Protein AF-A0A8S3IAQ3-F1 (afdb_monomer_lite)

Structure (mmCIF, N/CA/C/O backbone):
data_AF-A0A8S3IAQ3-F1
#
_entry.id   AF-A0A8S3IAQ3-F1
#
loop_
_atom_site.group_PDB
_atom_site.id
_atom_site.type_symbol
_atom_site.label_atom_id
_atom_site.label_alt_id
_atom_site.label_comp_id
_atom_site.label_asym_id
_atom_site.label_entity_id
_atom_site.label_seq_id
_atom_site.pdbx_PDB_ins_code
_atom_site.Cartn_x
_atom_site.Cartn_y
_atom_site.Cartn_z
_atom_site.occupancy
_atom_site.B_iso_or_equiv
_atom_site.auth_seq_id
_atom_site.auth_comp_id
_atom_site.auth_asym_id
_atom_site.auth_atom_id
_atom_site.pdbx_PDB_model_num
ATOM 1 N N . GLU A 1 1 ? 10.636 -11.272 9.076 1.00 87.19 1 GLU A N 1
ATOM 2 C CA . GLU A 1 1 ? 10.454 -12.715 9.350 1.00 87.19 1 GLU A CA 1
ATOM 3 C C . GLU A 1 1 ? 11.042 -13.075 10.716 1.00 87.19 1 GLU A C 1
ATOM 5 O O . GLU A 1 1 ? 12.013 -12.448 11.128 1.00 87.19 1 GLU A O 1
ATOM 10 N N . VAL A 1 2 ? 10.447 -14.021 11.454 1.00 90.94 2 VAL A N 1
ATOM 11 C CA . VAL A 1 2 ? 10.963 -14.466 12.765 1.00 90.94 2 VAL A CA 1
ATOM 12 C C . VAL A 1 2 ? 11.761 -15.754 12.567 1.00 90.94 2 VAL A C 1
ATOM 14 O O . VAL A 1 2 ? 11.182 -16.824 12.421 1.00 90.94 2 VAL A O 1
ATOM 17 N N . ILE A 1 3 ? 13.092 -15.645 12.563 1.00 92.19 3 ILE A N 1
ATOM 18 C CA . ILE A 1 3 ? 14.008 -16.756 12.260 1.00 92.19 3 ILE A CA 1
ATOM 19 C C . ILE A 1 3 ? 14.809 -17.098 13.524 1.00 92.19 3 ILE A C 1
ATOM 21 O O . ILE A 1 3 ? 15.866 -16.521 13.793 1.00 92.19 3 ILE A O 1
ATOM 25 N N . LEU A 1 4 ? 14.285 -18.021 14.334 1.00 93.06 4 LEU A N 1
ATOM 26 C CA . LEU A 1 4 ? 14.865 -18.404 15.625 1.00 93.06 4 LEU A CA 1
ATOM 27 C C . LEU A 1 4 ? 15.379 -19.849 15.587 1.00 93.06 4 LEU A C 1
ATOM 29 O O . LEU A 1 4 ? 14.638 -20.770 15.261 1.00 93.06 4 LEU A O 1
ATOM 33 N N . GLY A 1 5 ? 16.648 -20.045 15.957 1.00 94.31 5 GLY A N 1
ATOM 34 C CA . GLY A 1 5 ? 17.296 -21.361 15.984 1.00 94.31 5 GLY A CA 1
ATOM 35 C C . GLY A 1 5 ? 17.871 -21.821 14.638 1.00 94.31 5 GLY A C 1
ATOM 36 O O . GLY A 1 5 ? 17.644 -21.214 13.591 1.00 94.31 5 GLY A O 1
ATOM 37 N N . ASN A 1 6 ? 18.660 -22.898 14.676 1.00 94.88 6 ASN A N 1
ATOM 38 C CA . ASN A 1 6 ? 19.382 -23.409 13.504 1.00 94.88 6 ASN A CA 1
ATOM 39 C C . ASN A 1 6 ? 18.448 -24.019 12.455 1.00 94.88 6 ASN A C 1
ATOM 41 O O . ASN A 1 6 ? 18.698 -23.867 11.264 1.00 94.88 6 ASN A O 1
ATOM 45 N N . GLU A 1 7 ? 17.359 -24.659 12.885 1.00 93.75 7 GLU A N 1
ATOM 46 C CA . GLU A 1 7 ? 16.396 -25.273 11.968 1.00 93.75 7 GLU A CA 1
ATOM 47 C C . GLU A 1 7 ? 15.716 -24.229 11.073 1.00 93.75 7 GLU A C 1
ATOM 49 O O . GLU A 1 7 ? 15.665 -24.406 9.859 1.00 93.75 7 GLU A O 1
ATOM 54 N N . ALA A 1 8 ? 15.251 -23.115 11.651 1.00 93.50 8 ALA A N 1
ATOM 55 C CA . ALA A 1 8 ? 14.647 -22.030 10.882 1.00 93.50 8 ALA A CA 1
ATOM 56 C C . ALA A 1 8 ? 15.666 -21.387 9.926 1.00 93.50 8 ALA A C 1
ATOM 58 O O . ALA A 1 8 ? 15.363 -21.168 8.757 1.00 93.50 8 ALA A O 1
ATOM 59 N N . ARG A 1 9 ? 16.900 -21.144 10.396 1.00 92.44 9 ARG A N 1
ATOM 60 C CA . ARG A 1 9 ? 17.972 -20.555 9.573 1.00 92.44 9 ARG A CA 1
ATOM 61 C C . ARG A 1 9 ? 18.358 -21.427 8.383 1.00 92.44 9 ARG A C 1
ATOM 63 O O . ARG A 1 9 ? 18.646 -20.889 7.327 1.00 92.44 9 ARG A O 1
ATOM 70 N N . ALA A 1 10 ? 18.343 -22.751 8.530 1.00 92.44 10 ALA A N 1
ATOM 71 C CA . ALA A 1 10 ? 18.700 -23.668 7.449 1.00 92.44 10 ALA A CA 1
ATOM 72 C C . ALA A 1 10 ? 17.712 -23.639 6.266 1.00 92.44 10 ALA A C 1
ATOM 74 O O . ALA A 1 10 ? 18.045 -24.120 5.186 1.00 92.44 10 ALA A O 1
ATOM 75 N N . ARG A 1 11 ? 16.505 -23.088 6.461 1.00 92.06 11 ARG A N 1
ATOM 76 C CA . ARG A 1 11 ? 15.450 -23.009 5.439 1.00 92.06 11 ARG A CA 1
ATOM 77 C C . ARG A 1 11 ? 15.369 -21.649 4.741 1.00 92.06 11 ARG A C 1
ATOM 79 O O . ARG A 1 11 ? 14.563 -21.500 3.828 1.00 92.06 11 ARG A O 1
ATOM 86 N N . VAL A 1 12 ? 16.175 -20.673 5.158 1.00 86.62 12 VAL A N 1
ATOM 87 C CA . VAL A 1 12 ? 16.154 -19.304 4.629 1.00 86.62 12 VAL A CA 1
ATOM 88 C C . VAL A 1 12 ? 17.533 -18.978 4.046 1.00 86.62 12 VAL A C 1
ATOM 90 O O . VAL A 1 12 ? 18.527 -19.119 4.762 1.00 86.62 12 VAL A O 1
ATOM 93 N N . PRO A 1 13 ? 17.634 -18.543 2.775 1.00 87.12 13 PRO A N 1
ATOM 94 C CA . PRO A 1 13 ? 18.900 -18.083 2.208 1.00 87.12 13 PRO A CA 1
ATOM 95 C C . PRO A 1 13 ? 19.554 -17.004 3.080 1.00 87.12 13 PRO A C 1
ATOM 97 O O . PRO A 1 13 ? 18.867 -16.160 3.664 1.00 87.12 13 PRO A O 1
ATOM 100 N N . ALA A 1 14 ? 20.882 -17.037 3.196 1.00 86.25 14 ALA A N 1
ATOM 101 C CA . ALA A 1 14 ? 21.629 -16.228 4.161 1.00 86.25 14 ALA A CA 1
ATOM 102 C C . ALA A 1 14 ? 21.376 -14.718 4.001 1.00 86.25 14 ALA A C 1
ATOM 104 O O . ALA A 1 14 ? 21.307 -13.987 4.990 1.00 86.25 14 ALA A O 1
ATOM 105 N N . GLU A 1 15 ? 21.179 -14.268 2.765 1.00 80.81 15 GLU A N 1
ATOM 106 C CA . GLU A 1 15 ? 20.853 -12.894 2.399 1.00 80.81 15 GLU A CA 1
ATOM 107 C C . GLU A 1 15 ? 19.507 -12.399 2.958 1.00 80.81 15 GLU A C 1
ATOM 109 O O . GLU A 1 15 ? 19.343 -11.195 3.148 1.00 80.81 15 GLU A O 1
ATOM 114 N N . PHE A 1 16 ? 18.568 -13.297 3.283 1.00 84.44 16 PHE A N 1
ATOM 115 C CA . PHE A 1 16 ? 17.254 -12.955 3.846 1.00 84.44 16 PHE A CA 1
ATOM 116 C C . PHE A 1 16 ? 17.176 -13.130 5.367 1.00 84.44 16 PHE A C 1
ATOM 118 O O . PHE A 1 16 ? 16.188 -12.735 5.987 1.00 84.44 16 PHE A O 1
ATOM 125 N N . VAL A 1 17 ? 18.218 -13.683 5.999 1.00 89.38 17 VAL A N 1
ATOM 126 C CA . VAL A 1 17 ? 18.241 -13.885 7.456 1.00 89.38 17 VAL A CA 1
ATOM 127 C C . VAL A 1 17 ? 18.308 -12.548 8.194 1.00 89.38 17 VAL A C 1
ATOM 129 O O . VAL A 1 17 ? 17.616 -12.354 9.199 1.00 89.38 17 VAL A O 1
ATOM 132 N N . VAL A 1 18 ? 19.115 -11.605 7.700 1.00 92.06 18 VAL A N 1
ATOM 133 C CA . VAL A 1 18 ? 19.280 -10.285 8.324 1.00 92.06 18 VAL A CA 1
ATOM 134 C C . VAL A 1 18 ? 17.994 -9.472 8.182 1.00 92.06 18 VAL A C 1
ATOM 136 O O . VAL A 1 18 ? 17.524 -9.201 7.082 1.00 92.06 18 VAL A O 1
ATOM 139 N N . GLN A 1 19 ? 17.436 -9.051 9.317 1.00 93.06 19 GLN A N 1
ATOM 140 C CA . GLN A 1 19 ? 16.249 -8.199 9.367 1.00 93.06 19 GLN A CA 1
ATOM 141 C C . GLN A 1 19 ? 16.651 -6.736 9.591 1.00 93.06 19 GLN A C 1
ATOM 143 O O . GLN A 1 19 ? 17.560 -6.446 10.369 1.00 93.06 19 GLN A O 1
ATOM 148 N N . TYR A 1 20 ? 15.934 -5.805 8.959 1.00 93.38 20 TYR A N 1
ATOM 149 C CA . TYR A 1 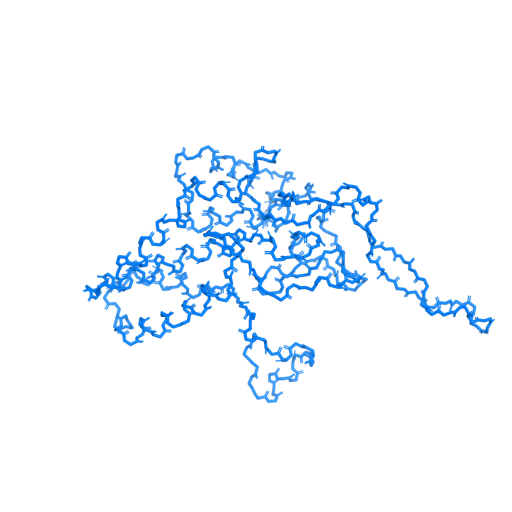20 ? 16.191 -4.365 9.069 1.00 93.38 20 TYR A CA 1
ATOM 150 C C . TYR A 1 20 ? 15.120 -3.682 9.921 1.00 93.38 20 TYR A C 1
ATOM 152 O O . TYR A 1 20 ? 13.931 -3.807 9.649 1.00 93.38 20 TYR A O 1
ATOM 160 N N . THR A 1 21 ? 15.526 -2.899 10.923 1.00 93.31 21 THR A N 1
ATOM 161 C CA . THR A 1 21 ? 14.609 -2.206 11.854 1.00 93.31 21 THR A CA 1
ATOM 162 C C . THR A 1 21 ? 13.839 -1.039 11.230 1.00 93.31 21 THR A C 1
ATOM 164 O O . THR A 1 21 ? 12.908 -0.516 11.842 1.00 93.31 21 THR A O 1
ATOM 167 N N . SER A 1 22 ? 14.223 -0.615 10.026 1.00 93.88 22 SER A N 1
ATOM 168 C CA . SER A 1 22 ? 13.502 0.356 9.199 1.00 93.88 22 SER A CA 1
ATOM 169 C C . SER A 1 22 ? 12.404 -0.286 8.346 1.00 93.88 22 SER A C 1
ATOM 171 O O . SER A 1 22 ? 11.498 0.419 7.896 1.00 93.88 22 SER A O 1
ATOM 173 N N . ASN A 1 23 ? 12.480 -1.600 8.122 1.00 95.62 23 ASN A N 1
ATOM 174 C CA . ASN A 1 23 ? 11.551 -2.337 7.282 1.00 95.62 23 ASN A CA 1
ATOM 175 C C . ASN A 1 23 ? 10.336 -2.766 8.102 1.00 95.62 23 ASN A C 1
ATOM 177 O O . ASN A 1 23 ? 10.456 -3.289 9.208 1.00 95.62 23 ASN A O 1
ATOM 181 N N . ALA A 1 24 ? 9.159 -2.544 7.533 1.00 97.38 24 ALA A N 1
ATOM 182 C CA . ALA A 1 24 ? 7.892 -2.927 8.128 1.00 97.38 24 ALA A CA 1
ATOM 183 C C . ALA A 1 24 ? 7.195 -4.008 7.288 1.00 97.38 24 ALA A C 1
ATOM 185 O O . ALA A 1 24 ? 7.696 -4.396 6.235 1.00 97.38 24 ALA A O 1
ATOM 186 N N . ASN A 1 25 ? 6.045 -4.486 7.768 1.00 98.19 25 ASN A N 1
ATOM 187 C CA . ASN A 1 25 ? 5.157 -5.413 7.063 1.00 98.19 25 ASN A CA 1
ATOM 188 C C . ASN A 1 25 ? 3.689 -4.996 7.257 1.00 98.19 25 ASN A C 1
ATOM 190 O O . ASN A 1 25 ? 3.401 -4.264 8.209 1.00 98.19 25 ASN A O 1
ATOM 194 N N . PRO A 1 26 ? 2.747 -5.428 6.398 1.00 98.44 26 PRO A N 1
ATOM 195 C CA . PRO A 1 26 ? 1.320 -5.202 6.613 1.00 98.44 26 PRO A CA 1
ATOM 196 C C . PRO A 1 26 ? 0.883 -5.631 8.021 1.00 98.44 26 PRO A C 1
ATOM 198 O O . PRO A 1 26 ? 1.118 -6.780 8.407 1.00 98.44 26 PRO A O 1
ATOM 201 N N . PRO A 1 27 ? 0.245 -4.755 8.815 1.00 98.00 27 PRO A N 1
ATOM 202 C CA . PRO A 1 27 ? -0.104 -5.073 10.191 1.00 98.00 27 PRO A CA 1
ATOM 203 C C . PRO A 1 27 ? -1.458 -5.771 10.272 1.00 98.00 27 PRO A C 1
ATOM 205 O O . PRO A 1 27 ? -2.410 -5.287 10.883 1.00 98.00 27 PRO A O 1
ATOM 208 N N . THR A 1 28 ? -1.539 -6.936 9.631 1.00 97.88 28 THR A N 1
ATOM 209 C CA . THR A 1 28 ? -2.778 -7.708 9.460 1.00 97.88 28 THR A CA 1
ATOM 210 C C . THR A 1 28 ? -3.408 -8.128 10.783 1.00 97.88 28 THR A C 1
ATOM 212 O O . THR A 1 28 ? -4.620 -8.316 10.838 1.00 97.88 28 THR A O 1
ATOM 215 N N . PHE A 1 29 ? -2.640 -8.193 11.877 1.00 97.19 29 PHE A N 1
ATOM 216 C CA . PHE A 1 29 ? -3.184 -8.450 13.211 1.00 97.19 29 PHE A CA 1
ATOM 217 C C . PHE A 1 29 ? -4.238 -7.409 13.634 1.00 97.19 29 PHE A C 1
ATOM 219 O O . PHE A 1 29 ? -5.121 -7.745 14.420 1.00 97.19 29 PHE A O 1
ATOM 226 N N . PHE A 1 30 ? -4.224 -6.182 13.087 1.00 98.12 30 PHE A N 1
ATOM 227 C CA . PHE A 1 30 ? -5.301 -5.216 13.328 1.00 98.12 30 PHE A CA 1
ATOM 228 C C . PHE A 1 30 ? -6.647 -5.662 12.763 1.00 98.12 30 PHE A C 1
ATOM 230 O O . PHE A 1 30 ? -7.662 -5.305 13.348 1.00 98.12 30 PHE A O 1
ATOM 237 N N . LEU A 1 31 ? -6.686 -6.467 11.695 1.00 97.94 31 LEU A N 1
ATOM 238 C CA . LEU A 1 31 ? -7.939 -7.046 11.191 1.00 97.94 31 LEU A CA 1
ATOM 239 C C . LEU A 1 31 ? -8.549 -7.985 12.236 1.00 97.94 31 LEU A C 1
ATOM 241 O O . LEU A 1 31 ? -9.736 -7.893 12.543 1.00 97.94 31 LEU A O 1
ATOM 245 N N . THR A 1 32 ? -7.723 -8.846 12.835 1.00 97.12 32 THR A N 1
ATOM 246 C CA . THR A 1 32 ? -8.151 -9.766 13.897 1.00 97.12 32 THR A CA 1
ATOM 247 C C . THR A 1 32 ? -8.622 -9.007 15.133 1.00 97.12 32 THR A C 1
ATOM 249 O O . THR A 1 32 ? -9.662 -9.336 15.700 1.00 97.12 32 THR A O 1
ATOM 252 N N . ILE A 1 33 ? -7.897 -7.963 15.542 1.00 97.75 33 ILE A N 1
ATOM 253 C CA . ILE A 1 33 ? -8.295 -7.127 16.681 1.00 97.75 33 ILE A CA 1
ATOM 254 C C . ILE A 1 33 ? -9.594 -6.374 16.366 1.00 97.75 33 ILE A C 1
ATOM 256 O O . ILE A 1 33 ? -10.482 -6.335 17.212 1.00 97.75 33 ILE A O 1
ATOM 260 N N . GLU A 1 34 ? -9.754 -5.825 15.157 1.00 97.00 34 GLU A N 1
ATOM 261 C CA . GLU A 1 34 ? -10.996 -5.168 14.733 1.00 97.00 34 GLU A CA 1
ATOM 262 C C . GLU A 1 34 ? -12.190 -6.129 14.780 1.00 97.00 34 GLU A C 1
ATOM 264 O O . GLU A 1 34 ? -13.278 -5.748 15.216 1.00 97.00 34 GLU A O 1
ATOM 269 N N . TYR A 1 35 ? -11.994 -7.376 14.348 1.00 96.94 35 TYR A N 1
ATOM 270 C CA . TYR A 1 35 ? -13.013 -8.414 14.441 1.00 96.94 35 TYR A CA 1
ATOM 271 C C . TYR A 1 35 ? -13.379 -8.705 15.903 1.00 96.94 35 TYR A C 1
ATOM 273 O O . TYR A 1 35 ? -14.552 -8.630 16.261 1.00 96.94 35 TYR A O 1
ATOM 281 N N . LEU A 1 36 ? -12.385 -8.936 16.768 1.00 97.06 36 LEU A N 1
ATOM 282 C CA . LEU A 1 36 ? -12.608 -9.190 18.195 1.00 97.06 36 LEU A CA 1
ATOM 283 C C . LEU A 1 36 ? -13.300 -8.018 18.901 1.00 97.06 36 LEU A C 1
ATOM 285 O O . LEU A 1 36 ? -14.187 -8.253 19.713 1.00 97.06 36 LEU A O 1
ATOM 289 N N . LEU A 1 37 ? -12.953 -6.772 18.566 1.00 95.81 37 LEU A N 1
ATOM 290 C CA . LEU A 1 37 ? -13.637 -5.576 19.070 1.00 95.81 37 LEU A CA 1
ATOM 291 C C . LEU A 1 37 ? -15.135 -5.586 18.742 1.00 95.81 37 LEU A C 1
ATOM 293 O O . LEU A 1 37 ? -15.944 -5.159 19.560 1.00 95.81 37 LEU A O 1
ATOM 297 N N . LYS A 1 38 ? -15.510 -6.060 17.547 1.00 95.00 38 LYS A N 1
ATOM 298 C CA . LYS A 1 38 ? -16.912 -6.116 17.104 1.00 95.00 38 LYS A CA 1
ATOM 299 C C . LYS A 1 38 ? -17.679 -7.269 17.734 1.00 95.00 38 LYS A C 1
ATOM 301 O O . LYS A 1 38 ? -18.840 -7.094 18.083 1.00 95.00 38 LYS A O 1
ATOM 306 N N . THR A 1 39 ? -17.061 -8.442 17.844 1.00 97.25 39 THR A N 1
ATOM 307 C CA . THR A 1 39 ? -17.756 -9.661 18.285 1.00 97.25 39 THR A CA 1
ATOM 308 C C . THR A 1 39 ? -17.658 -9.912 19.785 1.00 97.25 39 THR A C 1
ATOM 310 O O . THR A 1 39 ? -18.480 -10.636 20.335 1.00 97.25 39 THR A O 1
ATOM 313 N N . ASN A 1 40 ? -16.643 -9.362 20.453 1.00 96.25 40 ASN A N 1
ATOM 314 C CA . ASN A 1 40 ? -16.400 -9.534 21.882 1.00 96.25 40 ASN A CA 1
ATOM 315 C C . ASN A 1 40 ? -15.746 -8.270 22.487 1.00 96.25 40 ASN A C 1
ATOM 317 O O . ASN A 1 40 ? -14.566 -8.293 22.844 1.00 96.25 40 ASN A O 1
ATOM 321 N N . PRO A 1 41 ? -16.483 -7.151 22.614 1.00 92.44 41 PRO A N 1
ATOM 322 C CA . PRO A 1 41 ? -15.934 -5.895 23.135 1.00 92.44 41 PRO A CA 1
ATOM 323 C C . PRO A 1 41 ? -15.456 -5.993 24.594 1.00 92.44 41 PRO A C 1
ATOM 325 O O . PRO A 1 41 ? -14.546 -5.271 24.982 1.00 92.44 41 PRO A O 1
ATOM 328 N N . ASN A 1 42 ? -16.000 -6.927 25.381 1.00 92.44 42 ASN A N 1
ATOM 329 C CA . ASN A 1 42 ? -15.605 -7.175 26.774 1.00 92.44 42 ASN A CA 1
ATOM 330 C C . ASN A 1 42 ? -14.469 -8.207 26.898 1.00 92.44 42 ASN A C 1
ATOM 332 O O . ASN A 1 42 ? -14.305 -8.838 27.944 1.00 92.44 42 ASN A O 1
ATOM 336 N N . ASN A 1 43 ? -13.703 -8.437 25.826 1.00 93.44 43 ASN A N 1
ATOM 337 C CA . ASN A 1 43 ? -12.608 -9.395 25.848 1.00 93.44 43 ASN A CA 1
ATOM 338 C C . ASN A 1 43 ? -11.563 -8.988 26.899 1.00 93.44 43 ASN A C 1
ATOM 340 O O . ASN A 1 43 ? -10.982 -7.906 26.828 1.00 93.44 43 ASN A O 1
ATOM 344 N N . HIS A 1 44 ? -11.285 -9.893 27.839 1.00 93.50 44 HIS A N 1
ATOM 345 C CA . HIS A 1 44 ? -10.326 -9.695 28.928 1.00 93.50 44 HIS A CA 1
ATOM 346 C C . HIS A 1 44 ? -8.900 -9.367 28.452 1.00 93.50 44 HIS A C 1
ATOM 348 O O . HIS A 1 44 ? -8.091 -8.905 29.248 1.00 93.50 44 HIS A O 1
ATOM 354 N N . LEU A 1 45 ? -8.574 -9.591 27.173 1.00 92.38 45 LEU A N 1
ATOM 355 C CA . LEU A 1 45 ? -7.294 -9.208 26.577 1.00 92.38 45 LEU A CA 1
ATOM 356 C C . LEU A 1 45 ? -7.143 -7.692 26.378 1.00 92.38 45 LEU A C 1
ATOM 358 O O . LEU A 1 45 ? -6.012 -7.207 26.350 1.00 92.38 45 LEU A O 1
ATOM 362 N N . PHE A 1 46 ? -8.236 -6.929 26.265 1.00 95.69 46 PHE A N 1
ATOM 363 C CA . PHE A 1 46 ? -8.225 -5.482 25.992 1.00 95.69 46 PHE A CA 1
ATOM 364 C C . PHE A 1 46 ? -7.918 -4.636 27.236 1.00 95.69 46 PHE A C 1
ATOM 366 O O . PHE A 1 46 ? -8.569 -3.641 27.538 1.00 95.69 46 PHE A O 1
ATOM 373 N N . THR A 1 47 ? -6.887 -5.044 27.968 1.00 96.75 47 THR A N 1
ATOM 374 C CA . THR A 1 47 ? -6.359 -4.323 29.126 1.00 96.75 47 THR A CA 1
ATOM 375 C C . THR A 1 47 ? -5.498 -3.136 28.694 1.00 96.75 47 THR A C 1
ATOM 377 O O . THR A 1 47 ? -4.898 -3.146 27.617 1.00 96.75 47 THR A O 1
ATOM 380 N N . LEU A 1 48 ? -5.351 -2.134 29.566 1.00 97.38 48 LEU A N 1
ATOM 381 C CA . LEU A 1 48 ? -4.468 -0.991 29.311 1.00 97.38 48 LEU A CA 1
ATOM 382 C C . LEU A 1 48 ? -3.022 -1.407 28.938 1.00 97.38 48 LEU A C 1
ATOM 384 O O . LEU A 1 48 ? -2.516 -0.879 27.947 1.00 97.38 48 LEU A O 1
ATOM 388 N N . PRO A 1 49 ? -2.360 -2.378 29.608 1.00 98.06 49 PRO A N 1
ATOM 389 C CA . PRO A 1 49 ? -1.029 -2.841 29.201 1.00 98.06 49 PRO A CA 1
ATOM 390 C C . PRO A 1 49 ? -0.965 -3.427 27.784 1.00 98.06 49 PRO A C 1
ATOM 392 O O . PRO A 1 49 ? 0.010 -3.196 27.065 1.00 98.06 49 PRO A O 1
ATOM 395 N N . PHE A 1 50 ? -1.992 -4.173 27.360 1.00 97.06 50 PHE A N 1
ATOM 396 C CA . PHE A 1 50 ? -2.077 -4.683 25.989 1.00 97.06 50 PHE A CA 1
ATOM 397 C C . PHE A 1 50 ? -2.162 -3.528 24.986 1.00 97.06 50 PHE A C 1
ATOM 399 O O . PHE A 1 50 ? -1.385 -3.483 24.029 1.00 97.06 50 PHE A O 1
ATOM 406 N N . ILE A 1 51 ? -3.051 -2.566 25.251 1.00 98.19 51 ILE A N 1
ATOM 407 C CA . ILE A 1 51 ? -3.259 -1.395 24.395 1.00 98.19 51 ILE A CA 1
ATOM 408 C C . ILE A 1 51 ? -1.972 -0.566 24.300 1.00 98.19 51 ILE A C 1
ATOM 410 O O . ILE A 1 51 ? -1.541 -0.250 23.198 1.00 98.19 51 ILE A O 1
ATOM 414 N N . GLN A 1 52 ? -1.281 -0.314 25.414 1.00 97.88 52 GLN A N 1
ATOM 415 C CA . GLN A 1 52 ? -0.008 0.419 25.431 1.00 97.88 52 GLN A CA 1
ATOM 416 C C . GLN A 1 52 ? 1.115 -0.305 24.670 1.00 97.88 52 GLN A C 1
ATOM 418 O O . GLN A 1 52 ? 1.976 0.326 24.053 1.00 97.88 52 GLN A O 1
ATOM 423 N N . ARG A 1 53 ? 1.145 -1.645 24.682 1.00 98.19 53 ARG A N 1
ATOM 424 C CA . ARG A 1 53 ? 2.123 -2.404 23.884 1.00 98.19 53 ARG A CA 1
ATOM 425 C C . ARG A 1 53 ? 1.840 -2.278 22.389 1.00 98.19 53 ARG A C 1
ATOM 427 O O . ARG A 1 53 ? 2.775 -2.115 21.603 1.00 98.19 53 ARG A O 1
ATOM 434 N N . LEU A 1 54 ? 0.566 -2.344 22.014 1.00 98.12 54 LEU A N 1
ATOM 435 C CA . LEU A 1 54 ? 0.105 -2.151 20.643 1.00 98.12 54 LEU A CA 1
ATOM 436 C C . LEU A 1 54 ? 0.362 -0.716 20.162 1.00 98.12 54 LEU A C 1
ATOM 438 O O . LEU A 1 54 ? 0.836 -0.517 19.046 1.00 98.12 54 LEU A O 1
ATOM 442 N N . GLU A 1 55 ? 0.141 0.268 21.032 1.00 98.44 55 GLU A N 1
ATOM 443 C CA . GLU A 1 55 ? 0.442 1.678 20.805 1.00 98.44 55 GLU A CA 1
ATOM 444 C C . GLU A 1 55 ? 1.926 1.895 20.496 1.00 98.44 55 GLU A C 1
ATOM 446 O O . GLU A 1 55 ? 2.252 2.539 19.503 1.00 98.44 55 GLU A O 1
ATOM 451 N N . LYS A 1 56 ? 2.844 1.316 21.281 1.00 98.50 56 LYS A N 1
ATOM 452 C CA . LYS A 1 56 ? 4.289 1.423 21.009 1.00 98.50 56 LYS A CA 1
ATOM 453 C C . LYS A 1 56 ? 4.655 0.905 19.618 1.00 98.50 56 LYS A C 1
ATOM 455 O O . LYS A 1 56 ? 5.450 1.531 18.914 1.00 98.50 56 LYS A O 1
ATOM 460 N N . TRP A 1 57 ? 4.067 -0.222 19.212 1.00 98.50 57 TRP A N 1
ATOM 461 C CA . TRP A 1 57 ? 4.252 -0.761 17.865 1.00 98.50 57 TRP A CA 1
ATOM 462 C C . TRP A 1 57 ? 3.689 0.199 16.805 1.00 98.50 57 TRP A C 1
ATOM 464 O O . TRP A 1 57 ? 4.374 0.513 15.831 1.00 98.50 57 TRP A O 1
ATOM 474 N N . TYR A 1 58 ? 2.485 0.731 17.024 1.00 98.62 58 TYR A N 1
ATOM 475 C CA . TYR A 1 58 ? 1.843 1.676 16.111 1.00 98.62 58 TYR A CA 1
ATOM 476 C C . TYR A 1 58 ? 2.649 2.965 15.959 1.00 98.62 58 TYR A C 1
ATOM 478 O O . TYR A 1 58 ? 2.853 3.431 14.843 1.00 98.62 58 TYR A O 1
ATOM 486 N N . GLN A 1 59 ? 3.155 3.530 17.056 1.00 98.50 59 GLN A N 1
ATOM 487 C CA . GLN A 1 59 ? 3.958 4.749 17.035 1.00 98.50 59 GLN A CA 1
ATOM 488 C C . GLN A 1 59 ? 5.262 4.538 16.260 1.00 98.50 59 GLN A C 1
ATOM 490 O O . GLN A 1 59 ? 5.655 5.404 15.476 1.00 98.50 59 GLN A O 1
ATOM 495 N N . TRP A 1 60 ? 5.917 3.381 16.421 1.00 98.44 60 TRP A N 1
ATOM 496 C CA . TRP A 1 60 ? 7.061 3.013 15.586 1.00 98.44 60 TRP A CA 1
ATOM 497 C C . TRP A 1 60 ? 6.671 2.946 14.107 1.00 98.44 60 TRP A C 1
ATOM 499 O O . TRP A 1 60 ? 7.349 3.550 13.274 1.00 98.44 60 TRP A O 1
ATOM 509 N N . TYR A 1 61 ? 5.572 2.270 13.780 1.00 98.44 61 TYR A N 1
ATOM 510 C CA . TYR A 1 61 ? 5.131 2.092 12.401 1.00 98.44 61 TYR A CA 1
ATOM 511 C C . TYR A 1 61 ? 4.770 3.433 11.740 1.00 98.44 61 TYR A C 1
ATOM 513 O O . TYR A 1 61 ? 5.325 3.779 10.698 1.00 98.44 61 TYR A O 1
ATOM 521 N N . ASN A 1 62 ? 3.933 4.243 12.398 1.00 98.25 62 ASN A N 1
ATOM 522 C CA . ASN A 1 62 ? 3.514 5.563 11.927 1.00 98.25 62 ASN A CA 1
ATOM 523 C C . ASN A 1 62 ? 4.713 6.498 11.706 1.00 98.25 62 ASN A C 1
ATOM 525 O O . ASN A 1 62 ? 4.787 7.187 10.695 1.00 98.25 62 ASN A O 1
ATOM 529 N N . ARG A 1 63 ? 5.681 6.497 12.634 1.00 97.94 63 ARG A N 1
ATOM 530 C CA . ARG A 1 63 ? 6.873 7.354 12.553 1.00 97.94 63 ARG A CA 1
ATOM 531 C C . ARG A 1 63 ? 7.840 6.909 11.460 1.00 97.94 63 ARG A C 1
ATOM 533 O O . ARG A 1 63 ? 8.384 7.742 10.745 1.00 97.94 63 ARG A O 1
ATOM 540 N N . THR A 1 64 ? 8.118 5.612 11.361 1.00 98.19 64 THR A N 1
ATOM 541 C CA . THR A 1 64 ? 9.178 5.106 10.471 1.00 98.19 64 THR A CA 1
ATOM 542 C C . THR A 1 64 ? 8.746 5.025 9.013 1.00 98.19 64 THR A C 1
ATOM 544 O O . THR A 1 64 ? 9.581 5.218 8.126 1.00 98.19 64 THR A O 1
ATOM 547 N N . GLN A 1 65 ? 7.454 4.794 8.766 1.00 98.69 65 GLN A N 1
ATOM 548 C CA . GLN A 1 65 ? 6.902 4.643 7.421 1.00 98.69 65 GLN A CA 1
ATOM 549 C C . GLN A 1 65 ? 6.249 5.929 6.880 1.00 98.69 65 GLN A C 1
ATOM 551 O O . GLN A 1 65 ? 5.676 5.913 5.791 1.00 98.69 65 GLN A O 1
ATOM 556 N N . TYR A 1 66 ? 6.345 7.046 7.608 1.00 98.25 66 TYR A N 1
ATOM 557 C CA . TYR A 1 66 ? 5.816 8.349 7.195 1.00 98.25 66 TYR A CA 1
ATOM 558 C C . TYR A 1 66 ? 6.385 8.795 5.833 1.00 98.25 66 TYR A C 1
ATOM 560 O O . TYR A 1 66 ? 7.570 8.588 5.534 1.00 98.25 66 TYR A O 1
ATOM 568 N N . GLY A 1 67 ? 5.535 9.359 4.979 1.00 98.12 67 GLY A N 1
ATOM 569 C CA . GLY A 1 67 ? 5.898 9.864 3.655 1.00 98.12 67 GLY A CA 1
ATOM 570 C C . GLY A 1 67 ? 6.466 11.286 3.692 1.00 98.12 67 GLY A C 1
ATOM 571 O O . GLY A 1 67 ? 6.702 11.854 4.753 1.00 98.12 67 GLY A O 1
ATOM 572 N N . SER A 1 68 ? 6.716 11.870 2.522 1.00 96.94 68 SER A N 1
ATOM 573 C CA . SER A 1 68 ? 7.242 13.241 2.406 1.00 96.94 68 SER A CA 1
ATOM 574 C C . SER A 1 68 ? 6.179 14.327 2.611 1.00 96.94 68 SER A C 1
ATOM 576 O O . SER A 1 68 ? 6.527 15.478 2.865 1.00 96.94 68 SER A O 1
ATOM 578 N N . LEU A 1 69 ? 4.894 13.971 2.524 1.00 98.12 69 LEU A N 1
ATOM 579 C CA . LEU A 1 69 ? 3.757 14.874 2.707 1.00 98.12 69 LEU A CA 1
ATOM 580 C C . LEU A 1 69 ? 2.916 14.483 3.933 1.00 98.12 69 LEU A C 1
ATOM 582 O O . LEU A 1 69 ? 2.890 13.300 4.298 1.00 98.12 69 LEU A O 1
ATOM 586 N N . PRO A 1 70 ? 2.170 15.432 4.532 1.00 98.25 70 PRO A N 1
ATOM 587 C CA . PRO A 1 70 ? 1.123 15.122 5.500 1.00 98.25 70 PRO A CA 1
ATOM 588 C C . PRO A 1 70 ? 0.199 13.998 5.029 1.00 98.25 70 PRO A C 1
ATOM 590 O O . PRO A 1 70 ? -0.154 13.937 3.854 1.00 98.25 70 PRO A O 1
ATOM 593 N N . LEU A 1 71 ? -0.161 13.093 5.947 1.00 98.25 71 LEU A N 1
ATOM 594 C CA . LEU A 1 71 ? -1.083 11.966 5.709 1.00 98.25 71 LEU A CA 1
ATOM 595 C C . LEU A 1 71 ? -0.638 10.962 4.624 1.00 98.25 71 LEU A C 1
ATOM 597 O O . LEU A 1 71 ? -1.397 10.057 4.268 1.00 98.25 71 LEU A O 1
ATOM 601 N N . SER A 1 72 ? 0.590 11.092 4.115 1.00 98.62 72 SER A N 1
ATOM 602 C CA . SER A 1 72 ? 1.186 10.160 3.161 1.00 98.62 72 SER A CA 1
ATOM 603 C C . SER A 1 72 ? 2.128 9.184 3.859 1.00 98.62 72 SER A C 1
ATOM 605 O O . SER A 1 72 ? 2.717 9.487 4.898 1.00 98.62 72 SER A O 1
ATOM 607 N N . TYR A 1 73 ? 2.298 8.010 3.258 1.00 98.88 73 TYR A N 1
ATOM 608 C CA . TYR A 1 73 ? 3.179 6.966 3.763 1.00 98.88 73 TYR A CA 1
ATOM 609 C C . TYR A 1 73 ? 3.987 6.335 2.638 1.00 98.88 73 TYR A C 1
ATOM 611 O O . TYR A 1 73 ? 3.567 6.335 1.480 1.00 98.88 73 TYR A O 1
ATOM 619 N N . ARG A 1 74 ? 5.148 5.776 2.984 1.00 98.75 74 ARG A N 1
ATOM 620 C CA . ARG A 1 74 ? 6.050 5.120 2.040 1.00 98.75 74 ARG A CA 1
ATOM 621 C C . ARG A 1 74 ? 6.795 3.965 2.695 1.00 98.75 74 ARG A C 1
ATOM 623 O O . ARG A 1 74 ? 7.608 4.167 3.598 1.00 98.75 74 ARG A O 1
ATOM 630 N N . TRP A 1 75 ? 6.572 2.773 2.153 1.00 98.75 75 TRP A N 1
ATOM 631 C CA . TRP A 1 75 ? 7.334 1.564 2.456 1.00 98.75 75 TRP A CA 1
ATOM 632 C C . TRP A 1 75 ? 8.839 1.807 2.322 1.00 98.75 75 TRP A C 1
ATOM 634 O O . TRP A 1 75 ? 9.313 2.313 1.303 1.00 98.75 75 TRP A O 1
ATOM 644 N N . ARG A 1 76 ? 9.596 1.422 3.350 1.00 98.19 76 ARG A N 1
ATOM 645 C CA . ARG A 1 76 ? 11.064 1.392 3.305 1.00 98.19 76 ARG A CA 1
ATOM 646 C C . ARG A 1 76 ? 11.568 0.081 2.693 1.00 98.19 76 ARG A C 1
ATOM 648 O O . ARG A 1 76 ? 10.830 -0.900 2.624 1.00 98.19 76 ARG A O 1
ATOM 655 N N . GLY A 1 77 ? 12.826 0.075 2.251 1.00 95.62 77 GLY A N 1
ATOM 656 C CA . GLY A 1 77 ? 13.515 -1.134 1.782 1.00 95.62 77 GLY A CA 1
ATOM 657 C C . GLY A 1 77 ? 13.462 -1.405 0.273 1.00 95.62 77 GLY A C 1
ATOM 658 O O . GLY A 1 77 ? 13.976 -2.435 -0.151 1.00 95.62 77 GLY A O 1
ATOM 659 N N . ARG A 1 78 ? 12.891 -0.510 -0.550 1.00 97.31 78 ARG A N 1
ATOM 660 C CA . ARG A 1 78 ? 13.025 -0.598 -2.019 1.00 97.31 78 ARG A CA 1
ATOM 661 C C . ARG A 1 78 ? 14.463 -0.278 -2.448 1.00 97.31 78 ARG A C 1
ATOM 663 O O . ARG A 1 78 ? 15.074 0.642 -1.906 1.00 97.31 78 ARG A O 1
ATOM 670 N N . ASN A 1 79 ? 14.987 -0.995 -3.444 1.00 95.31 79 ASN A N 1
ATOM 671 C CA . ASN A 1 79 ? 16.346 -0.794 -3.957 1.00 95.31 79 ASN A CA 1
ATOM 672 C C . ASN A 1 79 ? 16.363 0.144 -5.179 1.00 95.31 79 ASN A C 1
ATOM 674 O O . ASN A 1 79 ? 16.101 -0.283 -6.302 1.00 95.31 79 ASN A O 1
ATOM 678 N N . ALA A 1 80 ? 16.709 1.416 -4.972 1.00 95.75 80 ALA A N 1
ATOM 679 C CA . ALA A 1 80 ? 16.792 2.410 -6.048 1.00 95.75 80 ALA A CA 1
ATOM 680 C C . ALA A 1 80 ? 17.941 2.159 -7.046 1.00 95.75 80 ALA A C 1
ATOM 682 O O . ALA A 1 80 ? 17.869 2.608 -8.187 1.00 95.75 80 ALA A O 1
ATOM 683 N N . SER A 1 81 ? 18.979 1.429 -6.630 1.00 94.38 81 SER A N 1
ATOM 684 C CA . SER A 1 81 ? 20.186 1.164 -7.426 1.00 94.38 81 SER A CA 1
ATOM 685 C C . SER A 1 81 ? 20.124 -0.164 -8.186 1.00 94.38 81 SER A C 1
ATOM 687 O O . SER A 1 81 ? 21.110 -0.573 -8.798 1.00 94.38 81 SER A O 1
ATOM 689 N N . SER A 1 82 ? 18.992 -0.870 -8.124 1.00 92.25 82 SER A N 1
ATOM 690 C CA . SER A 1 82 ? 18.815 -2.156 -8.795 1.00 92.25 82 SER A CA 1
ATOM 691 C C . SER A 1 82 ? 18.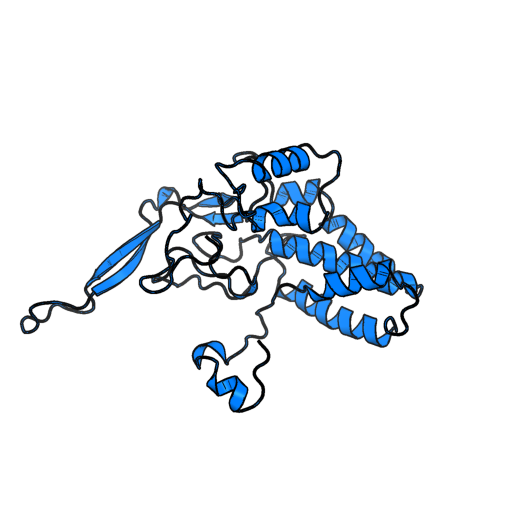838 -1.983 -10.314 1.00 92.25 82 SER A C 1
ATOM 693 O O . SER A 1 82 ? 17.994 -1.293 -10.887 1.00 92.25 82 SER A O 1
ATOM 695 N N . ILE A 1 83 ? 19.802 -2.631 -10.969 1.00 94.38 83 ILE A N 1
ATOM 696 C CA . ILE A 1 83 ? 19.911 -2.669 -12.436 1.00 94.38 83 ILE A CA 1
ATOM 697 C C . ILE A 1 83 ? 19.466 -4.007 -13.027 1.00 94.38 83 ILE A C 1
ATOM 699 O O . ILE A 1 83 ? 19.380 -4.123 -14.241 1.00 94.38 83 ILE A O 1
ATOM 703 N N . TYR A 1 84 ? 19.197 -5.019 -12.202 1.00 95.88 84 TYR A N 1
ATOM 704 C CA . TYR A 1 84 ? 18.801 -6.355 -12.666 1.00 95.88 84 TYR A CA 1
ATOM 705 C C . TYR A 1 84 ? 17.285 -6.571 -12.620 1.00 95.88 84 TYR A C 1
ATOM 707 O O . TYR A 1 84 ? 16.771 -7.487 -13.258 1.00 95.88 84 TYR A O 1
ATOM 715 N N . GLU A 1 85 ? 16.567 -5.718 -11.887 1.00 97.50 85 GLU A N 1
ATOM 716 C CA . GLU A 1 85 ? 15.111 -5.751 -11.764 1.00 97.50 85 GLU A CA 1
ATOM 717 C C . GLU A 1 85 ? 14.464 -4.775 -12.741 1.00 97.50 85 GLU A C 1
ATOM 719 O O . GLU A 1 85 ? 14.819 -3.601 -12.756 1.00 97.50 85 GLU A O 1
ATOM 724 N N . LEU A 1 86 ? 13.473 -5.233 -13.508 1.00 97.81 86 LEU A N 1
ATOM 725 C CA . LEU A 1 86 ? 12.659 -4.408 -14.405 1.00 97.81 86 LEU A CA 1
ATOM 726 C C . LEU A 1 86 ? 11.896 -3.314 -13.634 1.00 97.81 86 LEU A C 1
ATOM 728 O O . LEU A 1 86 ? 11.836 -2.160 -14.068 1.00 97.81 86 LEU A O 1
ATOM 732 N N . ASN A 1 87 ? 11.354 -3.674 -12.469 1.00 98.44 87 ASN A N 1
ATOM 733 C CA . ASN A 1 87 ? 10.778 -2.763 -11.484 1.00 98.44 87 ASN A CA 1
ATOM 734 C C . ASN A 1 87 ? 11.291 -3.156 -10.082 1.00 98.44 87 ASN A C 1
ATOM 736 O O . ASN A 1 87 ? 11.139 -4.322 -9.707 1.00 98.44 87 ASN A O 1
ATOM 740 N N . PRO A 1 88 ? 11.892 -2.236 -9.301 1.00 98.19 88 PRO A N 1
ATOM 741 C CA . PRO A 1 88 ? 12.420 -2.582 -7.981 1.00 98.19 88 PRO A CA 1
ATOM 742 C C . PRO A 1 88 ? 11.349 -3.137 -7.039 1.00 98.19 88 PRO A C 1
ATOM 744 O O . PRO A 1 88 ? 10.285 -2.531 -6.886 1.00 98.19 88 PRO A O 1
ATOM 747 N N . LYS A 1 89 ? 11.628 -4.264 -6.380 1.00 98.00 89 LYS A N 1
ATOM 748 C CA . LYS A 1 89 ? 10.663 -4.924 -5.484 1.00 98.00 89 LYS A CA 1
ATOM 749 C C . LYS A 1 89 ? 10.311 -4.066 -4.265 1.00 98.00 89 LYS A C 1
ATOM 751 O O . LYS A 1 89 ? 11.064 -3.177 -3.858 1.00 98.00 89 LYS A O 1
ATOM 756 N N . THR A 1 90 ? 9.171 -4.374 -3.650 1.00 98.31 90 THR A N 1
ATOM 757 C CA . THR A 1 90 ? 8.714 -3.801 -2.372 1.00 98.31 90 THR A CA 1
ATOM 758 C C . THR A 1 90 ? 8.354 -4.920 -1.394 1.00 98.31 90 THR A C 1
ATOM 760 O O . THR A 1 90 ? 7.205 -5.045 -0.971 1.00 98.31 90 THR A O 1
ATOM 763 N N . LEU A 1 91 ? 9.352 -5.730 -1.023 1.00 96.69 91 LEU A N 1
ATOM 764 C CA . LEU A 1 91 ? 9.195 -6.910 -0.149 1.00 96.69 91 LEU A CA 1
ATOM 765 C C . LEU A 1 91 ? 8.484 -6.584 1.176 1.00 96.69 91 LEU A C 1
ATOM 767 O O . LEU A 1 91 ? 7.685 -7.355 1.697 1.00 96.69 91 LEU A O 1
ATOM 771 N N . THR A 1 92 ? 8.728 -5.389 1.713 1.00 97.62 92 THR A N 1
ATOM 772 C CA . THR A 1 92 ? 8.106 -4.898 2.950 1.00 97.62 92 THR A CA 1
ATOM 773 C C . THR A 1 92 ? 6.590 -4.751 2.856 1.00 97.62 92 THR A C 1
ATOM 775 O O . THR A 1 92 ? 5.912 -4.833 3.871 1.00 97.62 92 THR A O 1
ATOM 778 N N . SER A 1 93 ? 6.025 -4.606 1.658 1.00 98.44 93 SER A N 1
ATOM 779 C CA . SER A 1 93 ? 4.571 -4.540 1.477 1.00 98.44 93 SER A CA 1
ATOM 780 C C . SER A 1 93 ? 3.877 -5.905 1.482 1.00 98.44 93 SER A C 1
ATOM 782 O O . SER A 1 93 ? 2.655 -5.957 1.574 1.00 98.44 93 SER A O 1
ATOM 784 N N . GLY A 1 94 ? 4.630 -7.007 1.369 1.00 97.75 94 GLY A N 1
ATOM 785 C CA . GLY A 1 94 ? 4.091 -8.357 1.157 1.00 97.75 94 GLY A CA 1
ATOM 786 C C . GLY A 1 94 ? 3.573 -8.626 -0.265 1.00 97.75 94 GLY A C 1
ATOM 787 O O . GLY A 1 94 ? 3.194 -9.753 -0.567 1.00 97.75 94 GLY A O 1
ATOM 788 N N . LEU A 1 95 ? 3.566 -7.610 -1.134 1.00 98.44 95 LEU A N 1
ATOM 789 C CA . LEU A 1 95 ? 3.260 -7.700 -2.563 1.00 98.44 95 LEU A CA 1
ATOM 790 C C . LEU A 1 95 ? 4.562 -7.502 -3.358 1.00 98.44 95 LEU A C 1
ATOM 792 O O . LEU A 1 95 ? 4.781 -6.455 -3.968 1.00 98.44 95 LEU A O 1
ATOM 796 N N . ASP A 1 96 ? 5.460 -8.484 -3.258 1.00 97.00 96 ASP A N 1
ATOM 797 C CA . ASP A 1 96 ? 6.895 -8.372 -3.559 1.00 97.00 96 ASP A CA 1
ATOM 798 C C . ASP A 1 96 ? 7.237 -7.647 -4.865 1.00 97.00 96 ASP A C 1
ATOM 800 O O . ASP A 1 96 ? 7.979 -6.662 -4.844 1.00 97.00 96 ASP A O 1
ATOM 804 N N . ASP A 1 97 ? 6.710 -8.117 -5.994 1.00 98.38 97 ASP A N 1
ATOM 805 C CA . ASP A 1 97 ? 6.975 -7.586 -7.332 1.00 98.38 97 ASP A CA 1
ATOM 806 C C . ASP A 1 97 ? 5.785 -6.812 -7.922 1.00 98.38 97 ASP A C 1
ATOM 808 O O . ASP A 1 97 ? 5.824 -6.486 -9.116 1.00 98.38 97 ASP A O 1
ATOM 812 N N . TYR A 1 98 ? 4.767 -6.474 -7.111 1.00 98.81 98 TYR A N 1
ATOM 813 C CA . TYR A 1 98 ? 3.669 -5.617 -7.558 1.00 98.81 98 TYR A CA 1
ATOM 814 C C . TYR A 1 98 ? 4.250 -4.292 -8.073 1.00 98.81 98 TYR A C 1
ATOM 816 O O . TYR A 1 98 ? 4.983 -3.620 -7.336 1.00 98.81 98 TYR A O 1
ATOM 824 N N . PRO A 1 99 ? 3.957 -3.899 -9.322 1.00 98.62 99 PRO A N 1
ATOM 825 C CA . PRO A 1 99 ? 4.572 -2.729 -9.923 1.00 98.62 99 PRO A CA 1
ATOM 826 C C . PRO A 1 99 ? 4.302 -1.420 -9.174 1.00 98.62 99 PRO A C 1
ATOM 828 O O . PRO A 1 99 ? 3.156 -0.999 -9.016 1.00 98.62 99 PRO A O 1
ATOM 831 N N . ARG A 1 100 ? 5.374 -0.729 -8.776 1.00 98.81 100 ARG A N 1
ATOM 832 C CA . ARG A 1 100 ? 5.324 0.627 -8.198 1.00 98.81 100 ARG A CA 1
ATOM 833 C C . ARG A 1 100 ? 6.129 1.609 -9.048 1.00 98.81 100 ARG A C 1
ATOM 835 O O . ARG A 1 100 ? 6.538 1.290 -10.170 1.00 98.81 100 ARG A O 1
ATOM 842 N N . ALA A 1 101 ? 6.384 2.814 -8.532 1.00 98.75 101 ALA A N 1
ATOM 843 C CA . ALA A 1 101 ? 7.200 3.811 -9.222 1.00 98.75 101 ALA A CA 1
ATOM 844 C C . ALA A 1 101 ? 8.524 3.185 -9.694 1.00 98.75 101 ALA A C 1
ATOM 846 O O . ALA A 1 101 ? 9.165 2.424 -8.962 1.00 98.75 101 ALA A O 1
ATOM 847 N N . SER A 1 102 ? 8.898 3.455 -10.949 1.00 98.38 102 SER A N 1
ATOM 848 C CA . SER A 1 102 ? 10.002 2.743 -11.615 1.00 98.38 102 SER A CA 1
ATOM 849 C C . SER A 1 102 ? 11.375 3.153 -11.07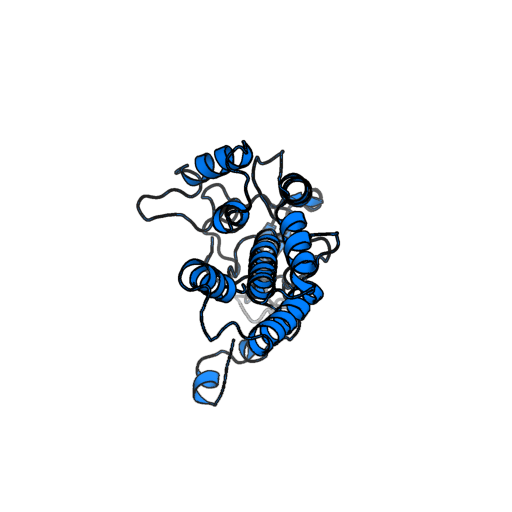9 1.00 98.38 102 SER A C 1
ATOM 851 O O . SER A 1 102 ? 12.334 2.406 -11.233 1.00 98.38 102 SER A O 1
ATOM 853 N N . HIS A 1 103 ? 11.457 4.344 -10.482 1.00 98.44 103 HIS A N 1
ATOM 854 C CA . HIS A 1 103 ? 12.660 4.903 -9.885 1.00 98.44 103 HIS A CA 1
ATOM 855 C C . HIS A 1 103 ? 12.321 5.267 -8.434 1.00 98.44 103 HIS A C 1
ATOM 857 O O . HIS A 1 103 ? 11.709 6.312 -8.200 1.00 98.44 103 HIS A O 1
ATOM 863 N N . PRO A 1 104 ? 12.629 4.381 -7.471 1.00 98.56 104 PRO A N 1
ATOM 864 C CA . PRO A 1 104 ? 12.340 4.624 -6.065 1.00 98.56 104 PRO A CA 1
ATOM 865 C C . PRO A 1 104 ? 13.000 5.913 -5.573 1.00 98.56 104 PRO A C 1
ATOM 867 O O . PRO A 1 104 ? 14.177 6.153 -5.839 1.00 98.56 104 PRO A O 1
ATOM 870 N N . THR A 1 105 ? 12.241 6.746 -4.865 1.00 98.25 105 THR A N 1
ATOM 871 C CA . THR A 1 105 ? 12.714 8.013 -4.285 1.00 98.25 105 THR A CA 1
ATOM 872 C C . THR A 1 105 ? 11.928 8.332 -3.016 1.00 98.25 105 THR A C 1
ATOM 874 O O . THR A 1 105 ? 10.884 7.746 -2.734 1.00 98.25 105 THR A O 1
ATOM 877 N N . ASP A 1 106 ? 12.374 9.323 -2.248 1.00 97.75 106 ASP A N 1
ATOM 878 C CA . ASP A 1 106 ? 11.636 9.748 -1.055 1.00 97.75 106 ASP A CA 1
ATOM 879 C C . ASP A 1 106 ? 10.295 10.437 -1.369 1.00 97.75 106 ASP A C 1
ATOM 881 O O . ASP A 1 106 ? 9.472 10.609 -0.469 1.00 97.75 106 ASP A O 1
ATOM 885 N N . ALA A 1 107 ? 10.045 10.778 -2.639 1.00 98.19 107 ALA A N 1
ATOM 886 C CA . ALA A 1 107 ? 8.799 11.377 -3.107 1.00 98.19 107 ALA A CA 1
ATOM 887 C C . ALA A 1 107 ? 7.658 10.362 -3.314 1.00 98.19 107 ALA A C 1
ATOM 889 O O . ALA A 1 107 ? 6.545 10.768 -3.654 1.00 98.19 107 ALA A O 1
ATOM 890 N N . GLU A 1 108 ? 7.911 9.060 -3.146 1.00 98.81 108 GLU A N 1
ATOM 891 C CA . GLU A 1 108 ? 6.872 8.051 -3.340 1.00 98.81 108 GLU A CA 1
ATOM 892 C C . GLU A 1 108 ? 5.764 8.131 -2.284 1.00 98.81 108 GLU A C 1
ATOM 894 O O . GLU A 1 108 ? 6.014 8.404 -1.107 1.00 98.81 108 GLU A O 1
ATOM 899 N N . ARG A 1 109 ? 4.534 7.828 -2.706 1.00 98.81 109 ARG A N 1
ATOM 900 C CA . ARG A 1 109 ? 3.364 7.682 -1.833 1.00 98.81 109 ARG A CA 1
ATOM 901 C C . ARG A 1 109 ? 2.729 6.326 -2.105 1.00 98.81 109 ARG A C 1
ATOM 903 O O . ARG A 1 109 ? 2.332 6.068 -3.241 1.00 98.81 109 ARG A O 1
ATOM 910 N N . HIS A 1 110 ? 2.635 5.484 -1.079 1.00 98.94 110 HIS A N 1
ATOM 911 C CA . HIS A 1 110 ? 2.111 4.122 -1.179 1.00 98.94 110 HIS A CA 1
ATOM 912 C C . HIS A 1 110 ? 0.700 4.028 -0.592 1.00 98.94 110 HIS A C 1
ATOM 914 O O . HIS A 1 110 ? 0.488 4.226 0.609 1.00 98.94 110 HIS A O 1
ATOM 920 N N . LEU A 1 111 ? -0.261 3.745 -1.466 1.00 98.94 111 LEU A N 1
ATOM 921 C CA . LEU A 1 111 ? -1.695 3.758 -1.185 1.00 98.94 111 LEU A CA 1
ATOM 922 C C . LEU A 1 111 ? -2.102 2.712 -0.143 1.00 98.94 111 LEU A C 1
ATOM 924 O O . LEU A 1 111 ? -2.817 3.007 0.818 1.00 98.94 111 LEU A O 1
ATOM 928 N N . ASP A 1 112 ? -1.628 1.485 -0.333 1.00 98.88 112 ASP A N 1
ATOM 929 C CA . ASP A 1 112 ? -1.886 0.344 0.541 1.00 98.88 112 ASP A CA 1
ATOM 930 C C . ASP A 1 112 ? -1.446 0.626 1.981 1.00 98.88 112 ASP A C 1
ATOM 932 O O . ASP A 1 112 ? -2.185 0.380 2.936 1.00 98.88 112 ASP A O 1
ATOM 936 N N . LEU A 1 113 ? -0.271 1.229 2.143 1.00 98.88 113 LEU A N 1
ATOM 937 C CA . LEU A 1 113 ? 0.277 1.587 3.444 1.00 98.88 113 LEU A CA 1
ATOM 938 C C . LEU A 1 113 ? -0.549 2.666 4.163 1.00 98.88 113 LEU A C 1
ATOM 940 O O . LEU A 1 113 ? -0.801 2.548 5.364 1.00 98.88 113 LEU A O 1
ATOM 944 N N . ARG A 1 114 ? -1.033 3.682 3.437 1.00 98.75 114 ARG A N 1
ATOM 945 C CA . ARG A 1 114 ? -1.967 4.680 3.989 1.00 98.75 114 ARG A CA 1
ATOM 946 C C . ARG A 1 114 ? -3.264 4.022 4.474 1.00 98.75 114 ARG A C 1
ATOM 948 O O . ARG A 1 114 ? -3.779 4.358 5.544 1.00 98.75 114 ARG A O 1
ATOM 955 N N . CYS A 1 115 ? -3.769 3.045 3.727 1.00 98.88 115 CYS A N 1
ATOM 956 C CA . CYS A 1 115 ? -4.965 2.290 4.096 1.00 98.88 115 CYS A CA 1
ATOM 957 C C . CYS A 1 115 ? -4.742 1.434 5.354 1.00 98.88 115 CYS A C 1
ATOM 959 O O . CYS A 1 115 ? -5.588 1.441 6.251 1.00 98.88 115 CYS A O 1
ATOM 961 N N . TRP A 1 116 ? -3.583 0.776 5.482 1.00 98.81 116 TRP A N 1
ATOM 962 C CA . TRP A 1 116 ? -3.203 0.074 6.714 1.00 98.81 116 TRP A CA 1
ATOM 963 C C . TRP A 1 116 ? -3.158 0.999 7.925 1.00 98.81 116 TRP A C 1
ATOM 965 O O . TRP A 1 116 ? -3.643 0.636 8.996 1.00 98.81 116 TRP A O 1
ATOM 975 N N . MET A 1 117 ? -2.631 2.210 7.751 1.00 98.75 117 MET A N 1
ATOM 976 C CA . MET A 1 117 ? -2.583 3.197 8.825 1.00 98.75 117 MET A CA 1
ATOM 977 C C . MET A 1 117 ? -3.960 3.707 9.231 1.00 98.75 117 MET A C 1
ATOM 979 O O . MET A 1 117 ? -4.204 3.920 10.419 1.00 98.75 117 MET A O 1
ATOM 983 N N . THR A 1 118 ? -4.889 3.821 8.283 1.00 98.75 118 THR A N 1
ATOM 984 C CA . THR A 1 118 ? -6.285 4.176 8.578 1.00 98.75 118 THR A CA 1
ATOM 985 C C . THR A 1 118 ? -6.945 3.111 9.462 1.00 98.75 118 THR A C 1
ATOM 987 O O . THR A 1 118 ? -7.533 3.435 10.500 1.00 98.75 118 THR A O 1
ATOM 990 N N . LEU A 1 119 ? -6.782 1.828 9.109 1.00 98.62 119 LEU A N 1
ATOM 991 C CA . LEU A 1 119 ? -7.269 0.698 9.907 1.00 98.62 119 LEU A CA 1
ATOM 992 C C . LEU A 1 119 ? -6.634 0.682 11.305 1.00 98.62 119 LEU A C 1
ATOM 994 O O . LEU A 1 119 ? -7.347 0.614 12.304 1.00 98.62 119 LEU A O 1
ATOM 998 N N . ALA A 1 120 ? -5.306 0.771 11.380 1.00 98.62 120 ALA A N 1
ATOM 999 C CA . ALA A 1 120 ? -4.570 0.709 12.638 1.00 98.62 120 ALA A CA 1
ATOM 1000 C C . ALA A 1 120 ? -4.979 1.840 13.600 1.00 98.62 120 ALA A C 1
ATOM 1002 O O . ALA A 1 120 ? -5.261 1.584 14.771 1.00 98.62 120 ALA A O 1
ATOM 1003 N N . SER A 1 121 ? -5.100 3.070 13.087 1.00 98.69 121 SER A N 1
ATOM 1004 C CA . SER A 1 121 ? -5.540 4.243 13.859 1.00 98.69 121 SER A CA 1
ATOM 1005 C C . SER A 1 121 ? -6.960 4.054 14.393 1.00 98.69 121 SER A C 1
ATOM 1007 O O . SER A 1 121 ? -7.229 4.304 15.568 1.00 98.69 121 SER A O 1
ATOM 1009 N N . THR A 1 122 ? -7.859 3.537 13.547 1.00 98.62 122 THR A N 1
ATOM 1010 C CA . THR A 1 122 ? -9.246 3.237 13.925 1.00 98.62 122 THR A CA 1
ATOM 1011 C C . THR A 1 122 ? -9.305 2.212 15.055 1.00 98.62 122 THR A C 1
ATOM 1013 O O . THR A 1 122 ? -10.050 2.390 16.018 1.00 98.62 122 THR A O 1
ATOM 1016 N N . VAL A 1 123 ? -8.533 1.128 14.951 1.00 98.44 123 VAL A N 1
ATOM 1017 C CA . VAL A 1 123 ? -8.547 0.044 15.940 1.00 98.44 123 VAL A CA 1
ATOM 1018 C C . VAL A 1 123 ? -7.976 0.500 17.279 1.00 98.44 123 VAL A C 1
ATOM 1020 O O . VAL A 1 123 ? -8.586 0.222 18.310 1.00 98.44 123 VAL A O 1
ATOM 1023 N N . ILE A 1 124 ? -6.863 1.240 17.287 1.00 98.44 124 ILE A N 1
ATOM 1024 C CA . ILE A 1 124 ? -6.299 1.777 18.533 1.00 98.44 124 ILE A CA 1
ATOM 1025 C C . ILE A 1 124 ? -7.260 2.762 19.199 1.00 98.44 124 ILE A C 1
ATOM 1027 O O . ILE A 1 124 ? -7.506 2.647 20.398 1.00 98.44 124 ILE A O 1
ATOM 1031 N N . GLY A 1 125 ? -7.860 3.678 18.436 1.00 98.56 125 GLY A N 1
ATOM 1032 C CA . GLY A 1 125 ? -8.840 4.615 18.985 1.00 98.56 125 GLY A CA 1
ATOM 1033 C C . GLY A 1 125 ? -10.047 3.909 19.609 1.00 98.56 125 GLY A C 1
ATOM 1034 O O . GLY A 1 125 ? -10.469 4.263 20.707 1.00 98.56 125 GLY A O 1
ATOM 1035 N N . LYS A 1 126 ? -10.554 2.846 18.970 1.00 98.38 126 LYS A N 1
ATOM 1036 C CA . LYS A 1 126 ? -11.639 2.020 19.526 1.00 98.38 126 LYS A CA 1
ATOM 1037 C C . LYS A 1 126 ? -11.229 1.278 20.798 1.00 98.38 126 LYS A C 1
ATOM 1039 O O . LYS A 1 126 ? -12.029 1.204 21.724 1.00 98.38 126 LYS A O 1
ATOM 1044 N N . LEU A 1 127 ? -10.004 0.756 20.867 1.00 98.31 127 LEU A N 1
ATOM 1045 C CA . LEU A 1 127 ? -9.489 0.104 22.074 1.00 98.31 127 LEU A CA 1
ATOM 1046 C C . LEU A 1 127 ? -9.418 1.070 23.262 1.00 98.31 127 LEU A C 1
ATOM 1048 O O . LEU A 1 127 ? -9.896 0.732 24.340 1.00 98.31 127 LEU A O 1
ATOM 1052 N N . TYR A 1 128 ? -8.873 2.275 23.071 1.00 98.38 128 TYR A N 1
ATOM 1053 C CA . TYR A 1 128 ? -8.860 3.292 24.129 1.00 98.38 128 TYR A CA 1
ATOM 1054 C C . TYR A 1 128 ? -10.269 3.738 24.526 1.00 98.38 128 TYR A C 1
ATOM 1056 O O . TYR A 1 128 ? -10.532 3.930 25.714 1.00 98.38 128 TYR A O 1
ATOM 1064 N N . SER A 1 129 ? -11.187 3.826 23.558 1.00 97.88 129 SER A N 1
ATOM 1065 C CA . SER A 1 129 ? -12.581 4.177 23.827 1.00 97.88 129 SER A CA 1
ATOM 1066 C C . SER A 1 129 ? -13.267 3.165 24.745 1.00 97.88 129 SER A C 1
ATOM 1068 O O . SER A 1 129 ? -14.041 3.579 25.601 1.00 97.88 129 SER A O 1
ATOM 1070 N N . LEU A 1 130 ? -12.982 1.862 24.609 1.00 96.38 130 LEU A N 1
ATOM 1071 C CA . LEU A 1 130 ? -13.573 0.820 25.463 1.00 96.38 130 LEU A CA 1
ATOM 1072 C C . LEU A 1 130 ? -13.215 0.980 26.944 1.00 96.38 130 LEU A C 1
ATOM 1074 O O . LEU A 1 130 ? -14.001 0.608 27.810 1.00 96.38 130 LEU A O 1
ATOM 1078 N N . ILE A 1 131 ? -12.035 1.526 27.233 1.00 95.81 131 ILE A N 1
ATOM 1079 C CA . ILE A 1 131 ? -11.547 1.736 28.601 1.00 95.81 131 ILE A CA 1
ATOM 1080 C C . ILE A 1 131 ? -11.680 3.199 29.052 1.00 95.81 131 ILE A C 1
ATOM 1082 O O . ILE A 1 131 ? -11.063 3.584 30.042 1.00 95.81 131 ILE A O 1
ATOM 1086 N N . ASN A 1 132 ? -12.467 4.012 28.332 1.00 96.44 132 ASN A N 1
ATOM 1087 C CA . ASN A 1 132 ? -12.703 5.435 28.609 1.00 96.44 132 ASN A CA 1
ATOM 1088 C C . ASN A 1 132 ? -11.408 6.244 28.806 1.00 96.44 132 ASN A C 1
ATOM 1090 O O . ASN A 1 132 ? -11.311 7.084 29.700 1.00 96.44 132 ASN A O 1
ATOM 1094 N N . ASN A 1 133 ? -10.386 5.964 27.996 1.00 97.81 133 ASN A N 1
ATOM 1095 C CA . ASN A 1 133 ? -9.083 6.610 28.115 1.00 97.81 133 ASN A CA 1
ATOM 1096 C C . ASN A 1 133 ? -9.005 7.914 27.299 1.00 97.81 133 ASN A C 1
ATOM 1098 O O . ASN A 1 133 ? -9.590 8.019 26.219 1.00 97.81 133 ASN A O 1
ATOM 1102 N N . GLU A 1 134 ? -8.239 8.892 27.786 1.00 96.81 134 GLU A N 1
ATOM 1103 C CA . GLU A 1 134 ? -8.077 10.218 27.170 1.00 96.81 134 GLU A CA 1
ATOM 1104 C C . GLU A 1 134 ? -7.440 10.196 25.767 1.00 96.81 134 GLU A C 1
ATOM 1106 O O . GLU A 1 134 ? -7.780 11.029 24.924 1.00 96.81 134 GLU A O 1
ATOM 1111 N N . GLU A 1 135 ? -6.606 9.196 25.452 1.00 97.38 135 GLU A N 1
ATOM 1112 C CA . GLU A 1 135 ? -5.965 9.061 24.134 1.00 97.38 135 GLU A CA 1
ATOM 1113 C C . GLU A 1 135 ? -6.955 8.685 23.014 1.00 97.38 135 GLU A C 1
ATOM 1115 O O . GLU A 1 135 ? -6.611 8.746 21.830 1.00 97.38 135 GLU A O 1
ATOM 1120 N N . THR A 1 136 ? -8.202 8.331 23.349 1.00 98.19 136 THR A N 1
ATOM 1121 C CA . THR A 1 136 ? -9.254 7.950 22.387 1.00 98.19 136 THR A CA 1
ATOM 1122 C C . THR A 1 136 ? -9.359 8.935 21.223 1.00 98.19 136 THR A C 1
ATOM 1124 O O . THR A 1 136 ? -9.271 8.545 20.054 1.00 98.19 136 THR A O 1
ATOM 1127 N N . ASN A 1 137 ? -9.499 10.227 21.535 1.00 98.19 137 ASN A N 1
ATOM 1128 C CA . ASN A 1 137 ? -9.730 11.259 20.526 1.00 98.19 137 ASN A CA 1
ATOM 1129 C C . ASN A 1 137 ? -8.512 11.459 19.627 1.00 98.19 137 ASN A C 1
ATOM 1131 O O . ASN A 1 137 ? -8.668 11.697 18.434 1.00 98.19 137 ASN A O 1
ATOM 1135 N N . ARG A 1 138 ? -7.294 11.303 20.154 1.00 98.06 138 ARG A N 1
ATOM 1136 C CA . ARG A 1 138 ? -6.067 11.433 19.362 1.00 98.06 138 ARG A CA 1
ATOM 1137 C C . ARG A 1 138 ? -6.054 10.457 18.186 1.00 98.06 138 ARG A C 1
ATOM 1139 O O . ARG A 1 138 ? -5.806 10.860 17.051 1.00 98.06 138 ARG A O 1
ATOM 1146 N N . TYR A 1 139 ? -6.328 9.182 18.456 1.00 98.62 139 TYR A N 1
ATOM 1147 C CA . TYR A 1 139 ? -6.284 8.131 17.439 1.00 98.62 139 TYR A CA 1
ATOM 1148 C C . TYR A 1 139 ? -7.512 8.144 16.527 1.00 98.62 139 TYR A C 1
ATOM 1150 O O . TYR A 1 139 ? -7.361 7.961 15.319 1.00 98.62 139 TYR A O 1
ATOM 1158 N N . LEU A 1 140 ? -8.709 8.414 17.062 1.00 98.69 140 LEU A N 1
ATOM 1159 C CA . LEU A 1 140 ? -9.922 8.507 16.244 1.00 98.69 140 LEU A CA 1
ATOM 1160 C C . LEU A 1 140 ? -9.921 9.738 15.329 1.00 98.69 140 LEU A C 1
ATOM 1162 O O . LEU A 1 140 ? -10.284 9.602 14.163 1.00 98.69 140 LEU A O 1
ATOM 1166 N N . ASN A 1 141 ? -9.443 10.897 15.788 1.00 98.69 141 ASN A N 1
ATOM 1167 C CA . ASN A 1 141 ? -9.318 12.084 14.935 1.00 98.69 141 ASN A CA 1
ATOM 1168 C C . ASN A 1 141 ? -8.295 11.851 13.816 1.00 98.69 141 ASN A C 1
ATOM 1170 O O . ASN A 1 141 ? -8.528 12.221 12.668 1.00 98.69 141 ASN A O 1
ATOM 1174 N N . TYR A 1 142 ? -7.175 11.185 14.114 1.00 98.56 142 TYR A N 1
ATOM 1175 C CA . TYR A 1 142 ? -6.202 10.843 13.078 1.00 98.56 142 TYR A CA 1
ATOM 1176 C C . TYR A 1 142 ? -6.747 9.812 12.081 1.00 98.56 142 TYR A C 1
ATOM 1178 O O . TYR A 1 142 ? -6.558 9.963 10.875 1.00 98.56 142 TYR A O 1
ATOM 1186 N N . ALA A 1 143 ? -7.489 8.808 12.559 1.00 98.62 143 ALA A N 1
ATOM 1187 C CA . ALA A 1 143 ? -8.202 7.873 11.696 1.00 98.62 143 ALA A CA 1
ATOM 1188 C C . ALA A 1 143 ? -9.199 8.594 10.778 1.00 98.62 143 ALA A C 1
ATOM 1190 O O . ALA A 1 143 ? -9.248 8.286 9.591 1.00 98.62 143 ALA A O 1
ATOM 1191 N N . GLN A 1 144 ? -9.936 9.581 11.299 1.00 98.50 144 GLN A N 1
ATOM 1192 C CA . GLN A 1 144 ? -10.854 10.408 10.514 1.00 98.50 144 GLN A CA 1
ATOM 1193 C C . GLN A 1 144 ? -10.121 11.172 9.408 1.00 98.50 144 GLN A C 1
ATOM 1195 O O . GLN A 1 144 ? -10.545 11.087 8.258 1.00 98.50 144 GLN A O 1
ATOM 1200 N N . LEU A 1 145 ? -8.994 11.825 9.719 1.00 98.38 145 LEU A N 1
ATOM 1201 C CA . LEU A 1 145 ? -8.156 12.509 8.723 1.00 98.38 145 LEU A CA 1
ATOM 1202 C C . LEU A 1 145 ? -7.665 11.552 7.630 1.00 98.38 145 LEU A C 1
ATOM 1204 O O . LEU A 1 145 ? -7.764 11.854 6.445 1.00 98.38 145 LEU A O 1
ATOM 1208 N N . LEU A 1 146 ? -7.181 10.366 8.007 1.00 98.44 146 LEU A N 1
ATOM 1209 C CA . LEU A 1 146 ? -6.752 9.356 7.040 1.00 98.44 146 LEU A CA 1
ATOM 1210 C C . LEU A 1 146 ? -7.927 8.780 6.231 1.00 98.44 146 LEU A C 1
ATOM 1212 O O . LEU A 1 146 ? -7.769 8.458 5.057 1.00 98.44 146 LEU A O 1
ATOM 1216 N N . SER A 1 147 ? -9.121 8.671 6.809 1.00 98.00 147 SER A N 1
ATOM 1217 C CA . SER A 1 147 ? -10.311 8.183 6.100 1.00 98.00 147 SER A CA 1
ATOM 1218 C C . SER A 1 147 ? -11.033 9.250 5.269 1.00 98.00 147 SER A C 1
ATOM 1220 O O . SER A 1 147 ? -11.931 8.916 4.496 1.00 98.00 147 SER A O 1
ATOM 1222 N N . ASN A 1 148 ? -10.659 10.526 5.406 1.00 98.56 148 ASN A N 1
ATOM 1223 C CA . ASN A 1 148 ? -11.232 11.602 4.610 1.00 98.56 148 ASN A CA 1
ATOM 1224 C C . ASN A 1 148 ? -10.949 11.331 3.120 1.00 98.56 148 ASN A C 1
ATOM 1226 O O . ASN A 1 148 ? -9.800 11.118 2.720 1.00 98.56 148 ASN A O 1
ATOM 1230 N N . ASN A 1 149 ? -12.018 11.267 2.320 1.00 98.44 149 ASN A N 1
ATOM 1231 C CA . ASN A 1 149 ? -11.928 10.885 0.913 1.00 98.44 149 ASN A CA 1
ATOM 1232 C C . ASN A 1 149 ? -11.309 12.009 0.064 1.00 98.44 149 ASN A C 1
ATOM 1234 O O . ASN A 1 149 ? -10.569 11.687 -0.853 1.00 98.44 149 ASN A O 1
ATOM 1238 N N . ASP A 1 150 ? -11.485 13.285 0.418 1.00 98.38 150 ASP A N 1
ATOM 1239 C CA . ASP A 1 150 ? -10.841 14.405 -0.285 1.00 98.38 150 ASP A CA 1
ATOM 1240 C C . ASP A 1 150 ? -9.313 14.368 -0.098 1.00 98.38 150 ASP A C 1
ATOM 1242 O O . ASP A 1 150 ? -8.556 14.484 -1.060 1.00 98.38 150 ASP A O 1
ATOM 1246 N N . GLU A 1 151 ? -8.850 14.100 1.129 1.00 98.44 151 GLU A N 1
ATOM 1247 C CA . GLU A 1 151 ? -7.423 13.920 1.446 1.00 98.44 151 GLU A CA 1
ATOM 1248 C C . GLU A 1 151 ? -6.833 12.673 0.768 1.00 98.44 151 GLU A C 1
ATOM 1250 O O . GLU A 1 151 ? -5.693 12.669 0.294 1.00 98.44 151 GLU A O 1
ATOM 1255 N N . LEU A 1 152 ? -7.600 11.577 0.724 1.00 98.75 152 LEU A N 1
ATOM 1256 C CA . LEU A 1 152 ? -7.210 10.374 -0.010 1.00 98.75 152 LEU A CA 1
ATOM 1257 C C . LEU A 1 152 ? -7.082 10.676 -1.508 1.00 98.75 152 LEU A C 1
ATOM 1259 O O . LEU A 1 152 ? -6.091 10.287 -2.126 1.00 98.75 152 LEU A O 1
ATOM 1263 N N . ASP A 1 153 ? -8.062 11.370 -2.079 1.00 98.62 153 ASP A N 1
ATOM 1264 C CA . ASP A 1 153 ? -8.124 11.680 -3.500 1.00 98.62 153 ASP A CA 1
ATOM 1265 C C . ASP A 1 153 ? -6.983 12.608 -3.917 1.00 98.62 153 ASP A C 1
ATOM 1267 O O . ASP A 1 153 ? -6.300 12.333 -4.903 1.00 98.62 153 ASP A O 1
ATOM 1271 N N . GLN A 1 154 ? -6.691 13.638 -3.119 1.00 98.44 154 GLN A N 1
ATOM 1272 C CA . GLN A 1 154 ? -5.574 14.549 -3.363 1.00 98.44 154 GLN A CA 1
ATOM 1273 C C . GLN A 1 154 ? -4.226 13.817 -3.457 1.00 98.44 154 GLN A C 1
ATOM 1275 O O . GLN A 1 154 ? -3.350 14.204 -4.237 1.00 98.44 154 GLN A O 1
ATOM 1280 N N . LEU A 1 155 ? -4.035 12.766 -2.657 1.00 98.62 155 LEU A N 1
ATOM 1281 C CA . LEU A 1 155 ? -2.774 12.031 -2.597 1.00 98.62 155 LEU A CA 1
ATOM 1282 C C . LEU A 1 155 ? -2.704 10.857 -3.580 1.00 98.62 155 LEU A C 1
ATOM 1284 O O . LEU A 1 155 ? -1.598 10.513 -4.020 1.00 98.62 155 LEU A O 1
ATOM 1288 N N . HIS A 1 156 ? -3.840 10.229 -3.891 1.00 98.81 156 HIS A N 1
ATOM 1289 C CA . HIS A 1 156 ? -3.875 8.908 -4.517 1.00 98.81 156 HIS A CA 1
ATOM 1290 C C . HIS A 1 156 ? -4.883 8.732 -5.653 1.00 98.81 156 HIS A C 1
ATOM 1292 O O . HIS A 1 156 ? -4.778 7.726 -6.353 1.00 98.81 156 HIS A O 1
ATOM 1298 N N . TRP A 1 157 ? -5.832 9.644 -5.880 1.00 98.75 157 TRP A N 1
ATOM 1299 C CA . TRP A 1 157 ? -6.740 9.526 -7.021 1.00 98.75 157 TRP A CA 1
ATOM 1300 C C . TRP A 1 157 ? -6.126 10.147 -8.277 1.00 98.75 157 TRP A C 1
ATOM 1302 O O . TRP A 1 157 ? -5.766 11.325 -8.314 1.00 98.75 157 TRP A O 1
ATOM 1312 N N . SER A 1 158 ? -6.024 9.347 -9.336 1.00 98.56 158 SER A N 1
ATOM 1313 C CA . SER A 1 158 ? -5.616 9.825 -10.651 1.00 98.56 158 SER A CA 1
ATOM 1314 C C . SER A 1 158 ? -6.841 10.093 -11.515 1.00 98.56 158 SER A C 1
ATOM 1316 O O . SER A 1 158 ? -7.435 9.151 -12.035 1.00 98.56 158 SER A O 1
ATOM 1318 N N . GLU A 1 159 ? -7.166 11.365 -11.754 1.00 98.12 159 GLU A N 1
ATOM 1319 C CA . GLU A 1 159 ? -8.234 11.726 -12.703 1.00 98.12 159 GLU A CA 1
ATOM 1320 C C . GLU A 1 159 ? -7.917 11.253 -14.128 1.00 98.12 159 GLU A C 1
ATOM 1322 O O . GLU A 1 159 ? -8.793 10.789 -14.851 1.00 98.12 159 GLU A O 1
ATOM 1327 N N . GLN A 1 160 ? -6.638 11.288 -14.516 1.00 97.62 160 GLN A N 1
ATOM 1328 C CA . GLN A 1 160 ? -6.181 10.828 -15.830 1.00 97.62 160 GLN A CA 1
ATOM 1329 C C . GLN A 1 160 ? -6.479 9.340 -16.069 1.00 97.62 160 GLN A C 1
ATOM 1331 O O . GLN A 1 160 ? -6.770 8.941 -17.196 1.00 97.62 160 GLN A O 1
ATOM 1336 N N . TYR A 1 161 ? -6.351 8.508 -15.033 1.00 97.44 161 TYR A N 1
ATOM 1337 C CA . TYR A 1 161 ? -6.515 7.058 -15.147 1.00 97.44 161 TYR A CA 1
ATOM 1338 C C . TYR A 1 161 ? -7.844 6.552 -14.575 1.00 97.44 161 TYR A C 1
ATOM 1340 O O . TYR A 1 161 ? -8.192 5.396 -14.801 1.00 97.44 161 TYR A O 1
ATOM 1348 N N . GLY A 1 162 ? -8.583 7.398 -13.854 1.00 98.19 162 GLY A N 1
ATOM 1349 C CA . GLY A 1 162 ? -9.829 7.040 -13.183 1.00 98.19 162 GLY A CA 1
ATOM 1350 C C . GLY A 1 162 ? -9.648 5.919 -12.161 1.00 98.19 162 GLY A C 1
ATOM 1351 O O . GLY A 1 162 ? -10.450 4.985 -12.151 1.00 98.19 162 GLY A O 1
ATOM 1352 N N . MET A 1 163 ? -8.574 5.969 -11.364 1.00 98.50 163 MET A N 1
ATOM 1353 C CA . MET A 1 163 ? -8.260 4.949 -10.357 1.00 98.50 163 MET A CA 1
ATOM 1354 C C . MET A 1 163 ? -7.436 5.505 -9.191 1.00 98.50 163 MET A C 1
ATOM 1356 O O . MET A 1 163 ? -6.714 6.496 -9.337 1.00 98.50 163 MET A O 1
ATOM 1360 N N . TYR A 1 164 ? -7.467 4.794 -8.062 1.00 98.88 164 TYR A N 1
ATOM 1361 C CA . TYR A 1 164 ? -6.500 4.987 -6.986 1.00 98.88 164 TYR A CA 1
ATOM 1362 C C . TYR A 1 164 ? -5.154 4.339 -7.325 1.00 98.88 164 TYR A C 1
ATOM 1364 O O . TYR A 1 164 ? -5.099 3.197 -7.793 1.00 98.88 164 TYR A O 1
ATOM 1372 N N . ALA A 1 165 ? -4.064 5.061 -7.075 1.00 98.88 165 ALA A N 1
ATOM 1373 C CA . ALA A 1 165 ? -2.724 4.638 -7.447 1.00 98.88 165 ALA A CA 1
ATOM 1374 C C . ALA A 1 165 ? -1.649 5.074 -6.443 1.00 98.88 165 ALA A C 1
ATOM 1376 O O . ALA A 1 165 ? -1.798 6.033 -5.678 1.00 98.88 165 ALA A O 1
ATOM 1377 N N . ASP A 1 166 ? -0.513 4.388 -6.518 1.00 98.88 166 ASP A N 1
ATOM 1378 C CA . ASP A 1 166 ? 0.740 4.911 -5.988 1.00 98.88 166 ASP A CA 1
ATOM 1379 C C . ASP A 1 166 ? 1.202 6.126 -6.805 1.00 98.88 166 ASP A C 1
ATOM 1381 O O . ASP A 1 166 ? 0.806 6.335 -7.957 1.00 98.88 166 ASP A O 1
ATOM 1385 N N . TYR A 1 167 ? 2.083 6.925 -6.211 1.00 98.88 167 TYR A N 1
ATOM 1386 C CA . TYR A 1 167 ? 2.660 8.116 -6.830 1.00 98.88 167 TYR A CA 1
ATOM 1387 C C . TYR A 1 167 ? 4.176 8.110 -6.670 1.00 98.88 167 TYR A C 1
ATOM 1389 O O . TYR A 1 167 ? 4.669 7.701 -5.622 1.00 98.88 167 TYR A O 1
ATOM 1397 N N . GLY A 1 168 ? 4.921 8.574 -7.673 1.00 98.75 168 GLY A N 1
ATOM 1398 C CA . GLY A 1 168 ? 6.377 8.685 -7.587 1.00 98.75 168 GLY A CA 1
ATOM 1399 C C . GLY A 1 168 ? 7.051 8.957 -8.931 1.00 98.75 168 GLY A C 1
ATOM 1400 O O . GLY A 1 168 ? 6.392 9.244 -9.929 1.00 98.75 168 GLY A O 1
ATOM 1401 N N . LEU A 1 169 ? 8.383 8.864 -8.961 1.00 98.75 169 LEU A N 1
ATOM 1402 C CA . LEU A 1 169 ? 9.179 9.054 -10.175 1.00 98.75 169 LEU A CA 1
ATOM 1403 C C . LEU A 1 169 ? 9.066 7.813 -11.077 1.00 98.75 169 LEU A C 1
ATOM 1405 O O . LEU A 1 169 ? 9.589 6.733 -10.770 1.00 98.75 169 LEU A O 1
ATOM 1409 N N . HIS A 1 170 ? 8.334 7.933 -12.183 1.00 98.62 170 HIS A N 1
ATOM 1410 C CA . HIS A 1 170 ? 7.878 6.768 -12.935 1.00 98.62 170 HIS A CA 1
ATOM 1411 C C . HIS A 1 170 ? 7.925 6.943 -14.460 1.00 98.62 170 HIS A C 1
ATOM 1413 O O . HIS A 1 170 ? 7.670 8.016 -15.003 1.00 98.62 170 HIS A O 1
ATOM 1419 N N . THR A 1 171 ? 8.218 5.844 -15.154 1.00 98.00 171 THR A N 1
ATOM 1420 C CA . THR A 1 171 ? 8.018 5.643 -16.591 1.00 98.00 171 THR A CA 1
ATOM 1421 C C . THR A 1 171 ? 7.728 4.164 -16.855 1.00 98.00 171 THR A C 1
ATOM 1423 O O . THR A 1 171 ? 8.345 3.299 -16.233 1.00 98.00 171 THR A O 1
ATOM 1426 N N . ASP A 1 172 ? 6.816 3.884 -17.787 1.00 96.44 172 ASP A N 1
ATOM 1427 C CA . ASP A 1 172 ? 6.570 2.537 -18.320 1.00 96.44 172 ASP A CA 1
ATOM 1428 C C . ASP A 1 172 ? 7.645 2.113 -19.336 1.00 96.44 172 ASP A C 1
ATOM 1430 O O . ASP A 1 172 ? 7.753 0.942 -19.689 1.00 96.44 172 ASP A O 1
ATOM 1434 N N . HIS A 1 173 ? 8.462 3.057 -19.816 1.00 97.19 173 HIS A N 1
ATOM 1435 C CA . HIS A 1 173 ? 9.458 2.835 -20.864 1.00 97.19 173 HIS A CA 1
ATOM 1436 C C . HIS A 1 173 ? 10.751 2.242 -20.299 1.00 97.19 173 HIS A C 1
ATOM 1438 O O . HIS A 1 173 ? 11.831 2.831 -20.392 1.00 97.19 173 HIS A O 1
ATOM 1444 N N . VAL A 1 174 ? 10.629 1.060 -19.704 1.00 96.50 174 VAL A N 1
ATOM 1445 C CA . VAL A 1 174 ? 11.725 0.250 -19.170 1.00 96.50 174 VAL A CA 1
ATOM 1446 C C . VAL A 1 174 ? 11.726 -1.125 -19.825 1.00 96.50 174 VAL A C 1
ATOM 1448 O O . VAL A 1 174 ? 10.673 -1.675 -20.128 1.00 96.50 174 VAL A O 1
ATOM 1451 N N . GLN A 1 175 ? 12.906 -1.699 -20.036 1.00 96.62 175 GLN A N 1
ATOM 1452 C CA . GLN A 1 175 ? 13.040 -3.059 -20.559 1.00 96.62 175 GLN A CA 1
ATOM 1453 C C . GLN A 1 175 ? 14.249 -3.757 -19.951 1.00 96.62 175 GLN A C 1
ATOM 1455 O O . GLN A 1 175 ? 15.222 -3.100 -19.583 1.00 96.62 175 GLN A O 1
ATOM 1460 N N . LEU A 1 176 ? 14.212 -5.086 -19.888 1.00 96.88 176 LEU A N 1
ATOM 1461 C CA . LEU A 1 176 ? 15.412 -5.881 -19.651 1.00 96.88 176 LEU A CA 1
ATOM 1462 C C . LEU A 1 176 ? 16.103 -6.141 -20.991 1.00 96.88 176 LEU A C 1
ATOM 1464 O O . LEU A 1 176 ? 15.474 -6.620 -21.934 1.00 96.88 176 LEU A O 1
ATOM 1468 N N . GLN A 1 177 ? 17.397 -5.859 -21.064 1.00 96.06 177 GLN A N 1
ATOM 1469 C CA . GLN A 1 177 ? 18.231 -6.084 -22.235 1.00 96.06 177 GLN A CA 1
ATOM 1470 C C . GLN A 1 177 ? 19.399 -7.002 -21.884 1.00 96.06 177 GLN A C 1
ATOM 1472 O O . GLN A 1 177 ? 20.065 -6.815 -20.866 1.00 96.06 177 GLN A O 1
ATOM 1477 N N . ARG A 1 178 ? 19.668 -7.982 -22.750 1.00 95.12 178 ARG A N 1
ATOM 1478 C CA . ARG A 1 178 ? 20.820 -8.873 -22.609 1.00 95.12 178 ARG A CA 1
ATOM 1479 C C . ARG A 1 178 ? 22.095 -8.135 -23.010 1.00 95.12 178 ARG A C 1
ATOM 1481 O O . ARG A 1 178 ? 22.170 -7.614 -24.122 1.00 95.12 178 ARG A O 1
ATOM 1488 N N . VAL A 1 179 ? 23.087 -8.107 -22.125 1.00 92.75 179 VAL A N 1
ATOM 1489 C CA . VAL A 1 179 ? 24.398 -7.484 -22.369 1.00 92.75 179 VAL A CA 1
ATOM 1490 C C . VAL A 1 179 ? 25.543 -8.453 -22.029 1.00 92.75 179 VAL A C 1
ATOM 1492 O O . VAL A 1 179 ? 25.347 -9.356 -21.209 1.00 92.75 179 VAL A O 1
ATOM 1495 N N . PRO A 1 180 ? 26.727 -8.317 -22.661 1.00 90.62 180 PRO A N 1
ATOM 1496 C CA . PRO A 1 180 ? 27.897 -9.141 -22.351 1.00 90.62 180 PRO A CA 1
ATOM 1497 C C . PRO A 1 180 ? 28.444 -8.899 -20.938 1.00 90.62 180 PRO A C 1
ATOM 1499 O O . PRO A 1 180 ? 28.436 -7.772 -20.444 1.00 90.62 180 PRO A O 1
ATOM 1502 N N . MET A 1 181 ? 28.976 -9.949 -20.312 1.00 84.81 181 MET A N 1
ATOM 1503 C CA . MET A 1 181 ? 29.674 -9.885 -19.028 1.00 84.81 181 MET A CA 1
ATOM 1504 C C . MET A 1 181 ? 31.187 -9.745 -19.242 1.00 84.81 181 MET A C 1
ATOM 1506 O O . MET A 1 181 ? 31.826 -10.627 -19.811 1.00 84.81 181 MET A O 1
ATOM 1510 N N . GLY A 1 182 ? 31.777 -8.673 -18.709 1.00 77.56 182 GLY A N 1
ATOM 1511 C CA . GLY A 1 182 ? 33.228 -8.466 -18.729 1.00 77.56 182 GLY A CA 1
ATOM 1512 C C . GLY A 1 182 ? 33.787 -8.012 -20.083 1.00 77.56 182 GLY A C 1
ATOM 1513 O O . GLY A 1 182 ? 33.055 -7.602 -20.982 1.00 77.56 182 GLY A O 1
ATOM 1514 N N . LYS A 1 183 ? 35.121 -8.018 -20.206 1.00 76.88 183 LYS A N 1
ATOM 1515 C CA . LYS A 1 183 ? 35.810 -7.654 -21.454 1.00 76.88 183 LYS A CA 1
ATOM 1516 C C . LYS A 1 183 ? 35.858 -8.850 -22.413 1.00 76.88 183 LYS A C 1
ATOM 1518 O O . LYS A 1 183 ? 35.979 -9.981 -21.943 1.00 76.88 183 LYS A O 1
ATOM 1523 N N . PRO A 1 184 ? 35.860 -8.614 -23.737 1.00 75.19 184 PRO A N 1
ATOM 1524 C CA . PRO A 1 184 ? 36.024 -9.677 -24.716 1.00 75.19 184 PRO A CA 1
ATOM 1525 C C . PRO A 1 184 ? 37.300 -10.487 -24.485 1.00 75.19 184 PRO A C 1
ATOM 1527 O O . PRO A 1 184 ? 38.393 -9.923 -24.471 1.00 75.19 184 PRO A O 1
ATOM 1530 N N . ASN A 1 185 ? 37.162 -11.805 -24.323 1.00 75.81 185 ASN A N 1
ATOM 1531 C CA . ASN A 1 185 ? 38.292 -12.725 -24.251 1.00 75.81 185 ASN A CA 1
ATOM 1532 C C . ASN A 1 185 ? 38.424 -13.480 -25.588 1.00 75.81 185 ASN A C 1
ATOM 1534 O O . ASN A 1 185 ? 37.535 -14.271 -25.906 1.00 75.81 185 ASN A O 1
ATOM 1538 N N . PRO A 1 186 ? 39.517 -13.294 -26.354 1.00 75.44 186 PRO A N 1
ATOM 1539 C CA . PRO A 1 186 ? 39.741 -13.997 -27.621 1.00 75.44 186 PRO A CA 1
ATOM 1540 C C . PRO A 1 186 ? 39.774 -15.528 -27.496 1.00 75.44 186 PRO A C 1
ATOM 1542 O O . PRO A 1 186 ? 39.578 -16.224 -28.486 1.00 75.44 186 PRO A O 1
ATOM 1545 N N . GLN A 1 187 ? 40.030 -16.060 -26.295 1.00 78.62 187 GLN A N 1
ATOM 1546 C CA . GLN A 1 187 ? 40.119 -17.500 -26.032 1.00 78.62 187 GLN A CA 1
ATOM 1547 C C . GLN A 1 187 ? 38.770 -18.149 -25.672 1.00 78.62 187 GLN A C 1
ATOM 1549 O O . GLN A 1 187 ? 38.696 -19.371 -25.571 1.00 78.62 187 GLN A O 1
ATOM 1554 N N . GLN A 1 188 ? 37.701 -17.367 -25.476 1.00 73.94 188 GLN A N 1
ATOM 1555 C CA . GLN A 1 188 ? 36.354 -17.879 -25.204 1.00 73.94 188 GLN A CA 1
ATOM 1556 C C . GLN A 1 188 ? 35.417 -17.551 -26.381 1.00 73.94 188 GLN A C 1
ATOM 1558 O O . GLN A 1 188 ? 35.085 -16.382 -26.576 1.00 73.94 188 GLN A O 1
ATOM 1563 N N . PRO A 1 189 ? 34.951 -18.556 -27.155 1.00 71.25 189 PRO A N 1
ATOM 1564 C CA . PRO A 1 189 ? 34.102 -18.329 -28.330 1.00 71.25 189 PRO A CA 1
ATOM 1565 C C . PRO A 1 189 ? 32.733 -17.719 -27.996 1.00 71.25 189 PRO A C 1
ATOM 1567 O O . PRO A 1 189 ? 32.133 -17.054 -28.836 1.00 71.25 189 PRO A O 1
ATOM 1570 N N . GLN A 1 190 ? 32.228 -17.950 -26.780 1.00 77.31 190 GLN A N 1
ATOM 1571 C CA . GLN A 1 190 ? 30.973 -17.389 -26.285 1.00 77.31 190 GLN A CA 1
ATOM 1572 C C . GLN A 1 190 ? 31.227 -16.635 -24.985 1.00 77.31 190 GLN A C 1
ATOM 1574 O O . GLN A 1 190 ? 31.695 -17.211 -24.003 1.00 77.31 190 GLN A O 1
ATOM 1579 N N . GLN A 1 191 ? 30.910 -15.342 -24.986 1.00 80.19 191 GLN A N 1
ATOM 1580 C CA . GLN A 1 191 ? 30.977 -14.526 -23.780 1.00 80.19 191 GLN A CA 1
ATOM 1581 C C . GLN A 1 191 ? 29.740 -14.776 -22.913 1.00 80.19 191 GLN A C 1
ATOM 1583 O O . GLN A 1 191 ? 28.626 -14.826 -23.447 1.00 80.19 191 GLN A O 1
ATOM 1588 N N . PRO A 1 192 ? 29.900 -14.897 -21.584 1.00 87.12 192 PRO A N 1
ATOM 1589 C CA . PRO A 1 192 ? 28.760 -14.927 -20.681 1.00 87.12 192 PRO A CA 1
ATOM 1590 C C . PRO A 1 192 ? 27.946 -13.632 -20.826 1.00 87.12 192 PRO A C 1
ATOM 1592 O O . PRO A 1 192 ? 28.490 -12.573 -21.137 1.00 87.12 192 PRO A O 1
ATOM 1595 N N . THR A 1 193 ? 26.631 -13.706 -20.618 1.00 91.31 193 THR A N 1
ATOM 1596 C CA . THR A 1 193 ? 25.718 -12.552 -20.710 1.00 91.31 193 THR A CA 1
ATOM 1597 C C . THR A 1 193 ? 24.830 -12.480 -19.474 1.00 91.31 193 THR A C 1
ATOM 1599 O O . THR A 1 193 ? 24.661 -13.483 -18.785 1.00 91.31 193 THR A O 1
ATOM 1602 N N . HIS A 1 194 ? 24.249 -11.312 -19.211 1.00 92.75 194 HIS A N 1
ATOM 1603 C CA . HIS A 1 194 ? 23.191 -11.138 -18.213 1.00 92.75 194 HIS A CA 1
ATOM 1604 C C . HIS A 1 194 ? 22.123 -10.156 -18.708 1.00 92.75 194 HIS A C 1
ATOM 1606 O O . HIS A 1 194 ? 22.347 -9.416 -19.670 1.00 92.75 194 HIS A O 1
ATOM 1612 N N . MET A 1 195 ? 20.962 -10.137 -18.054 1.00 96.00 195 MET A N 1
ATOM 1613 C CA . MET A 1 195 ? 19.904 -9.154 -18.309 1.00 96.00 195 MET A CA 1
ATOM 1614 C C . MET A 1 195 ? 20.068 -7.921 -17.414 1.00 96.00 195 MET A C 1
ATOM 1616 O O . MET A 1 195 ? 20.112 -8.053 -16.195 1.00 96.00 195 MET A O 1
ATOM 1620 N N . VAL A 1 196 ? 20.093 -6.723 -18.003 1.00 96.12 196 VAL A N 1
ATOM 1621 C CA . VAL A 1 196 ? 20.081 -5.441 -17.277 1.00 96.12 196 VAL A CA 1
ATOM 1622 C C . VAL A 1 196 ? 18.900 -4.580 -17.701 1.00 96.12 196 VAL A C 1
ATOM 1624 O O . VAL A 1 196 ? 18.518 -4.542 -18.869 1.00 96.12 196 VAL A O 1
ATOM 1627 N N . ARG A 1 197 ? 18.324 -3.860 -16.748 1.00 96.88 197 ARG A N 1
ATOM 1628 C CA . ARG A 1 197 ? 17.280 -2.868 -16.966 1.00 96.88 197 ARG A CA 1
ATOM 1629 C C . ARG A 1 197 ? 17.845 -1.652 -17.691 1.00 96.88 197 ARG A C 1
ATOM 1631 O O . ARG A 1 197 ? 18.854 -1.084 -17.283 1.00 96.88 197 ARG A O 1
ATOM 1638 N N . GLN A 1 198 ? 17.120 -1.195 -18.704 1.00 96.38 198 GLN A N 1
ATOM 1639 C CA . GLN A 1 198 ? 17.358 0.074 -19.379 1.00 96.38 198 GLN A CA 1
ATOM 1640 C C . GLN A 1 198 ? 16.083 0.909 -19.455 1.00 96.38 198 GLN A C 1
ATOM 1642 O O . GLN A 1 198 ? 14.991 0.377 -19.662 1.00 96.38 198 GLN A O 1
ATOM 1647 N N . VAL A 1 199 ? 16.237 2.226 -19.318 1.00 97.06 199 VAL A N 1
ATOM 1648 C CA . VAL A 1 199 ? 15.179 3.206 -19.586 1.00 97.06 199 VAL A CA 1
ATOM 1649 C C . VAL A 1 199 ? 15.256 3.581 -21.063 1.00 97.06 199 VAL A C 1
ATOM 1651 O O . VAL A 1 199 ? 16.243 4.154 -21.510 1.00 97.06 199 VAL A O 1
ATOM 1654 N N . THR A 1 200 ? 14.225 3.243 -21.833 1.00 96.81 200 THR A N 1
ATOM 1655 C CA . THR A 1 200 ? 14.209 3.421 -23.297 1.00 96.81 200 THR A CA 1
ATOM 1656 C C . THR A 1 200 ? 13.767 4.818 -23.724 1.00 96.81 200 THR A C 1
ATOM 1658 O O . THR A 1 200 ? 14.082 5.249 -24.831 1.00 96.81 200 THR A O 1
ATOM 1661 N N . ARG A 1 201 ? 13.056 5.547 -22.853 1.00 96.50 201 ARG A N 1
ATOM 1662 C CA . ARG A 1 201 ? 12.626 6.935 -23.083 1.00 96.50 201 ARG A CA 1
ATOM 1663 C C . ARG A 1 201 ? 12.817 7.775 -21.826 1.00 96.50 201 ARG A C 1
ATOM 1665 O O . ARG A 1 201 ? 11.938 7.843 -20.969 1.00 96.50 201 ARG A O 1
ATOM 1672 N N . GLN A 1 202 ? 13.975 8.426 -21.722 1.00 96.19 202 GLN A N 1
ATOM 1673 C CA . GLN A 1 202 ? 14.330 9.232 -20.549 1.00 96.19 202 GLN A CA 1
ATOM 1674 C C . GLN A 1 202 ? 13.395 10.436 -20.348 1.00 96.19 202 GLN A C 1
ATOM 1676 O O . GLN A 1 202 ? 13.107 10.795 -19.212 1.00 96.19 202 GLN A O 1
ATOM 1681 N N . ALA A 1 203 ? 12.883 11.028 -21.432 1.00 97.00 203 ALA A N 1
ATOM 1682 C CA . ALA A 1 203 ? 11.968 12.172 -21.375 1.00 97.00 203 ALA A CA 1
ATOM 1683 C C . ALA A 1 203 ? 10.623 11.855 -20.687 1.00 97.00 203 ALA A C 1
ATOM 1685 O O . ALA A 1 203 ? 9.987 12.756 -20.149 1.00 97.00 203 ALA A O 1
ATOM 1686 N N . ASP A 1 204 ? 10.217 10.581 -20.649 1.00 96.50 204 ASP A N 1
ATOM 1687 C CA . ASP A 1 204 ? 8.953 10.149 -20.035 1.00 96.50 204 ASP A CA 1
ATOM 1688 C C . ASP A 1 204 ? 9.077 9.881 -18.525 1.00 96.50 204 ASP A C 1
ATOM 1690 O O . ASP A 1 204 ? 8.089 9.534 -17.862 1.00 96.50 204 ASP A O 1
ATOM 1694 N N . LEU A 1 205 ? 10.294 10.008 -17.983 1.00 98.25 205 LEU A N 1
ATOM 1695 C CA . LEU A 1 205 ? 10.583 9.854 -16.568 1.00 98.25 205 LEU A CA 1
ATOM 1696 C C . LEU A 1 205 ? 10.195 11.120 -15.805 1.00 98.25 205 LEU A C 1
ATOM 1698 O O . LEU A 1 205 ? 10.952 12.085 -15.733 1.00 98.25 205 LEU A O 1
ATOM 1702 N N . THR A 1 206 ? 9.015 11.091 -15.197 1.00 98.31 206 THR A N 1
ATOM 1703 C CA . THR A 1 206 ? 8.459 12.232 -14.467 1.00 98.31 206 THR A CA 1
ATOM 1704 C C . THR A 1 206 ? 7.795 11.787 -13.170 1.00 98.31 206 THR A C 1
ATOM 1706 O O . THR A 1 206 ? 7.527 10.602 -12.954 1.00 98.31 206 THR A O 1
ATOM 1709 N N . ILE A 1 207 ? 7.567 12.739 -12.266 1.00 98.44 207 ILE A N 1
ATOM 1710 C CA . ILE A 1 207 ? 6.785 12.514 -11.051 1.00 98.44 207 ILE A CA 1
ATOM 1711 C C . ILE A 1 207 ? 5.306 12.431 -11.454 1.00 98.44 207 ILE A C 1
ATOM 1713 O O . ILE A 1 207 ? 4.758 13.408 -11.962 1.00 98.44 207 ILE A O 1
ATOM 1717 N N . LYS A 1 208 ? 4.674 11.267 -11.265 1.00 98.50 208 LYS A N 1
ATOM 1718 C CA . LYS A 1 208 ? 3.282 11.014 -11.671 1.00 98.50 208 LYS A CA 1
ATOM 1719 C C . LYS A 1 208 ? 2.646 9.852 -10.904 1.00 98.50 208 LYS A C 1
ATOM 1721 O O . LYS A 1 208 ? 3.324 9.105 -10.196 1.00 98.50 208 LYS A O 1
ATOM 1726 N N . TYR A 1 209 ? 1.337 9.681 -11.085 1.00 98.81 209 TYR A N 1
ATOM 1727 C CA . TYR A 1 209 ? 0.634 8.467 -10.670 1.00 98.81 209 TYR A CA 1
ATOM 1728 C C . TYR A 1 209 ? 1.117 7.253 -11.470 1.00 98.81 209 TYR A C 1
ATOM 1730 O O . TYR A 1 209 ? 1.360 7.340 -12.676 1.00 98.81 209 TYR A O 1
ATOM 1738 N N . VAL A 1 210 ? 1.245 6.117 -10.791 1.00 98.50 210 VAL A N 1
ATOM 1739 C CA . VAL A 1 210 ? 1.739 4.860 -11.358 1.00 98.50 210 VAL A CA 1
ATOM 1740 C C . VAL A 1 210 ? 0.572 4.079 -11.966 1.00 98.50 210 VAL A C 1
ATOM 1742 O O . VAL A 1 210 ? -0.374 3.719 -11.267 1.00 98.50 210 VAL A O 1
ATOM 1745 N N . LYS A 1 211 ? 0.620 3.807 -13.276 1.00 96.19 211 LYS A N 1
ATOM 1746 C CA . LYS A 1 211 ? -0.524 3.286 -14.043 1.00 96.19 211 LYS A CA 1
ATOM 1747 C C . LYS A 1 211 ? -0.655 1.751 -13.979 1.00 96.19 211 LYS A C 1
ATOM 1749 O O . LYS A 1 211 ? -0.703 1.075 -15.005 1.00 96.19 211 LYS A O 1
ATOM 1754 N N . HIS A 1 212 ? -0.747 1.194 -12.773 1.00 98.19 212 HIS A N 1
ATOM 1755 C CA . HIS A 1 212 ? -0.890 -0.250 -12.555 1.00 98.19 212 HIS A CA 1
ATOM 1756 C C . HIS A 1 212 ? -2.112 -0.565 -11.684 1.00 98.19 212 HIS A C 1
ATOM 1758 O O . HIS A 1 212 ? -2.008 -0.643 -10.459 1.00 98.19 212 HIS A O 1
ATOM 1764 N N . PHE A 1 213 ? -3.272 -0.742 -12.330 1.00 98.69 213 PHE A N 1
ATOM 1765 C CA . PHE A 1 213 ? -4.502 -1.167 -11.656 1.00 98.69 213 PHE A CA 1
ATOM 1766 C C . PHE A 1 213 ? -4.393 -2.626 -11.198 1.00 98.69 213 PHE A C 1
ATOM 1768 O O . PHE A 1 213 ? -4.005 -3.497 -11.978 1.00 98.69 213 PHE A O 1
ATOM 1775 N N . GLY A 1 214 ? -4.745 -2.897 -9.946 1.00 98.56 214 GLY A N 1
ATOM 1776 C CA . GLY A 1 214 ? -4.591 -4.208 -9.319 1.00 98.56 214 GLY A CA 1
ATOM 1777 C C . GLY A 1 214 ? -4.926 -4.161 -7.834 1.00 98.56 214 GLY A C 1
ATOM 1778 O O . GLY A 1 214 ? -5.585 -3.229 -7.374 1.00 98.56 214 GLY A O 1
ATOM 1779 N N . TYR A 1 215 ? -4.457 -5.144 -7.066 1.00 98.81 215 TYR A N 1
ATOM 1780 C CA . TYR A 1 215 ? -4.751 -5.247 -5.632 1.00 98.81 215 TYR A CA 1
ATOM 1781 C C . TYR A 1 215 ? -4.439 -3.971 -4.848 1.00 98.81 215 TYR A C 1
ATOM 1783 O O . TYR A 1 215 ? -5.256 -3.589 -4.014 1.00 98.81 215 TYR A O 1
ATOM 1791 N N . VAL A 1 216 ? -3.334 -3.269 -5.142 1.00 98.88 216 VAL A N 1
ATOM 1792 C CA . VAL A 1 216 ? -3.005 -1.994 -4.475 1.00 98.88 216 VAL A CA 1
ATOM 1793 C C . VAL A 1 216 ? -4.105 -0.949 -4.694 1.00 98.88 216 VAL A C 1
ATOM 1795 O O . VAL A 1 216 ? -4.539 -0.316 -3.733 1.00 98.88 216 VAL A O 1
ATOM 1798 N N . SER A 1 217 ? -4.632 -0.823 -5.915 1.00 98.75 217 SER A N 1
ATOM 1799 C CA . SER A 1 217 ? -5.731 0.103 -6.239 1.00 98.75 217 SER A CA 1
ATOM 1800 C C . SER A 1 217 ? -7.033 -0.209 -5.495 1.00 98.75 217 SER A C 1
ATOM 1802 O O . SER A 1 217 ? -7.858 0.682 -5.309 1.00 98.75 217 SER A O 1
ATOM 1804 N N . LEU A 1 218 ? -7.218 -1.453 -5.041 1.00 98.69 218 LEU A N 1
ATOM 1805 C CA . LEU A 1 218 ? -8.407 -1.893 -4.310 1.00 98.69 218 LEU A CA 1
ATOM 1806 C C . LEU A 1 218 ? -8.310 -1.667 -2.794 1.00 98.69 218 LEU A C 1
ATOM 1808 O O . LEU A 1 218 ? -9.293 -1.896 -2.090 1.00 98.69 218 LEU A O 1
ATOM 1812 N N . PHE A 1 219 ? -7.168 -1.224 -2.256 1.00 98.75 219 PHE A N 1
ATOM 1813 C CA . PHE A 1 219 ? -7.006 -1.067 -0.805 1.00 98.75 219 PHE A CA 1
ATOM 1814 C C . PHE A 1 219 ? -8.046 -0.151 -0.153 1.00 98.75 219 PHE A C 1
ATOM 1816 O O . PHE A 1 219 ? -8.603 -0.580 0.856 1.00 98.75 219 PHE A O 1
ATOM 1823 N N . PRO A 1 220 ? -8.390 1.030 -0.708 1.00 98.62 220 PRO A N 1
ATOM 1824 C CA . PRO A 1 220 ? -9.439 1.873 -0.131 1.00 98.62 220 PRO A CA 1
ATOM 1825 C C . PRO A 1 220 ? -10.795 1.165 0.009 1.00 98.62 220 PRO A C 1
ATOM 1827 O O . PRO A 1 220 ? -11.521 1.405 0.975 1.00 98.62 220 PRO A O 1
ATOM 1830 N N . LEU A 1 221 ? -11.128 0.267 -0.927 1.00 97.94 221 LEU A N 1
ATOM 1831 C CA . LEU A 1 221 ? -12.310 -0.594 -0.849 1.00 97.94 221 LEU A CA 1
ATOM 1832 C C . LEU A 1 221 ? -12.132 -1.668 0.235 1.00 97.94 221 LEU A C 1
ATOM 1834 O O . LEU A 1 221 ? -12.978 -1.796 1.119 1.00 97.94 221 LEU A O 1
ATOM 1838 N N . MET A 1 222 ? -11.025 -2.419 0.199 1.00 96.75 222 MET A N 1
ATOM 1839 C CA . MET A 1 222 ? -10.770 -3.542 1.115 1.00 96.75 222 MET A CA 1
ATOM 1840 C C . MET A 1 222 ? -10.695 -3.109 2.585 1.00 96.75 222 MET A C 1
ATOM 1842 O O . MET A 1 222 ? -11.140 -3.839 3.471 1.00 96.75 222 MET A O 1
ATOM 1846 N N . THR A 1 223 ? -10.176 -1.912 2.862 1.00 95.75 223 THR A N 1
ATOM 1847 C CA . THR A 1 223 ? -10.126 -1.338 4.214 1.00 95.75 223 THR A CA 1
ATOM 1848 C C . THR A 1 223 ? -11.354 -0.497 4.563 1.00 95.75 223 THR A C 1
ATOM 1850 O O . THR A 1 223 ? -11.418 0.035 5.670 1.00 95.75 223 THR A O 1
ATOM 1853 N N . ARG A 1 224 ? -12.360 -0.433 3.674 1.00 95.44 224 ARG A N 1
ATOM 1854 C CA . ARG A 1 224 ? -13.636 0.285 3.861 1.00 95.44 224 ARG A CA 1
ATOM 1855 C C . ARG A 1 224 ? -13.454 1.778 4.156 1.00 95.44 224 ARG A C 1
ATOM 1857 O O . ARG A 1 224 ? -14.138 2.335 5.010 1.00 95.44 224 ARG A O 1
ATOM 1864 N N . VAL A 1 225 ? -12.514 2.410 3.458 1.00 97.12 225 VAL A N 1
ATOM 1865 C CA . VAL A 1 225 ? -12.252 3.856 3.540 1.00 97.12 225 VAL A CA 1
ATOM 1866 C C . VAL A 1 225 ? -13.181 4.645 2.617 1.00 97.12 225 VAL A C 1
ATOM 1868 O O . VAL A 1 225 ? -13.539 5.782 2.923 1.00 97.12 225 VAL A O 1
ATOM 1871 N N . LEU A 1 226 ? -13.579 4.053 1.489 1.00 97.75 226 LEU A N 1
ATOM 1872 C CA . LEU A 1 226 ? -14.409 4.743 0.507 1.00 97.75 226 LEU A CA 1
ATOM 1873 C C . LEU A 1 226 ? -15.818 5.010 1.032 1.00 97.75 226 LEU A C 1
ATOM 1875 O O . LEU A 1 226 ? -16.480 4.125 1.576 1.00 97.75 226 LEU A O 1
ATOM 1879 N N . ASN A 1 227 ? -16.282 6.238 0.807 1.00 96.75 227 ASN A N 1
ATOM 1880 C CA . ASN A 1 227 ? -17.656 6.625 1.082 1.00 96.75 227 ASN A CA 1
ATOM 1881 C C . ASN A 1 227 ? -18.626 5.793 0.202 1.00 96.75 227 ASN A C 1
ATOM 1883 O O . ASN A 1 227 ? -18.417 5.731 -1.014 1.00 96.75 227 ASN A O 1
ATOM 1887 N N . PRO A 1 228 ? -19.690 5.180 0.768 1.00 96.94 228 PRO A N 1
ATOM 1888 C CA . PRO A 1 228 ? -20.670 4.394 0.012 1.00 96.94 228 PRO A CA 1
ATOM 1889 C C . PRO A 1 228 ? -21.365 5.144 -1.135 1.00 96.94 228 PRO A C 1
ATOM 1891 O O . PRO A 1 228 ? -21.840 4.512 -2.071 1.00 96.94 228 PRO A O 1
ATOM 1894 N N . GLN A 1 229 ? -21.427 6.476 -1.073 1.00 96.62 229 GLN A N 1
ATOM 1895 C CA . GLN A 1 229 ? -22.020 7.345 -2.091 1.00 96.62 229 GLN A CA 1
ATOM 1896 C C . GLN A 1 229 ? -20.985 7.909 -3.087 1.00 96.62 229 GLN A C 1
ATOM 1898 O O . GLN A 1 229 ? -21.317 8.763 -3.906 1.00 96.62 229 GLN A O 1
ATOM 1903 N N . SER A 1 230 ? -19.722 7.473 -3.025 1.00 96.50 230 SER A N 1
ATOM 1904 C CA . SER A 1 230 ? -18.662 7.968 -3.909 1.00 96.50 230 SER A CA 1
ATOM 1905 C C . SER A 1 230 ? -18.761 7.384 -5.322 1.00 96.50 230 SER A C 1
ATOM 1907 O O . SER A 1 230 ? -18.735 6.168 -5.504 1.00 96.50 230 SER A O 1
ATOM 1909 N N . LEU A 1 231 ? -18.724 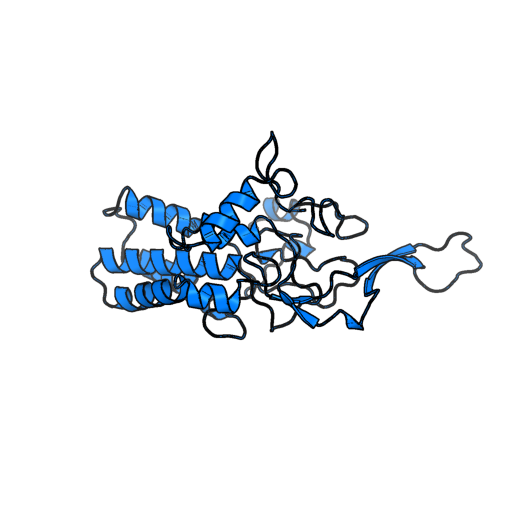8.240 -6.348 1.00 97.75 231 LEU A N 1
ATOM 1910 C CA . LEU A 1 231 ? -18.571 7.800 -7.745 1.00 97.75 231 LEU A CA 1
ATOM 1911 C C . LEU A 1 231 ? -17.244 7.054 -7.982 1.00 97.75 231 LEU A C 1
ATOM 1913 O O . LEU A 1 231 ? -17.143 6.218 -8.877 1.00 97.75 231 LEU A O 1
ATOM 1917 N N . LYS A 1 232 ? -16.216 7.315 -7.162 1.00 98.25 232 LYS A N 1
ATOM 1918 C CA . LYS A 1 232 ? -14.929 6.602 -7.225 1.00 98.25 232 LYS A CA 1
ATOM 1919 C C . LYS A 1 232 ? -15.052 5.167 -6.704 1.00 98.25 232 LYS A C 1
ATOM 1921 O O . LYS A 1 232 ? -14.365 4.276 -7.207 1.00 98.25 232 LYS A O 1
ATOM 1926 N N . LEU A 1 233 ? -15.951 4.922 -5.743 1.00 98.25 233 LEU A N 1
ATOM 1927 C CA . LEU A 1 233 ? -16.317 3.569 -5.316 1.00 98.25 233 LEU A CA 1
ATOM 1928 C C . LEU A 1 233 ? -17.031 2.828 -6.447 1.00 98.25 233 LEU A C 1
ATOM 1930 O O . LEU A 1 233 ? -16.626 1.718 -6.783 1.00 98.25 233 LEU A O 1
ATOM 1934 N N . GLU A 1 234 ? -18.032 3.456 -7.067 1.00 98.25 234 GLU A N 1
ATOM 1935 C CA . GLU A 1 234 ? -18.737 2.887 -8.222 1.00 98.25 234 GLU A CA 1
ATOM 1936 C C . GLU A 1 234 ? -17.758 2.530 -9.350 1.00 98.25 234 GLU A C 1
ATOM 1938 O O . GLU A 1 234 ? -17.729 1.390 -9.816 1.00 98.25 234 GLU A O 1
ATOM 1943 N N . LYS A 1 235 ? -16.870 3.462 -9.719 1.00 98.31 235 LYS A N 1
ATOM 1944 C CA . LYS A 1 235 ? -15.808 3.228 -10.706 1.00 98.31 235 LYS A CA 1
ATOM 1945 C C . LYS A 1 235 ? -14.917 2.041 -10.331 1.00 98.31 235 LYS A C 1
ATOM 1947 O O . LYS A 1 235 ? -14.668 1.183 -11.174 1.00 98.31 235 LYS A O 1
ATOM 1952 N N . THR A 1 236 ? -14.469 1.970 -9.076 1.00 98.19 236 THR A N 1
ATOM 1953 C CA . THR A 1 236 ? -13.608 0.880 -8.585 1.00 98.19 236 THR A CA 1
ATOM 1954 C C . THR A 1 236 ? -14.310 -0.479 -8.663 1.00 98.19 236 THR A C 1
ATOM 1956 O O . THR A 1 236 ? -13.694 -1.465 -9.063 1.00 98.19 236 THR A O 1
ATOM 1959 N N . LEU A 1 237 ? -15.601 -0.547 -8.318 1.00 98.19 237 LEU A N 1
ATOM 1960 C CA . LEU A 1 237 ? -16.396 -1.776 -8.403 1.00 98.19 237 LEU A CA 1
ATOM 1961 C C . LEU A 1 237 ? -16.644 -2.206 -9.856 1.00 98.19 237 LEU A C 1
ATOM 1963 O O . LEU A 1 237 ? -16.540 -3.396 -10.157 1.00 98.19 237 LEU A 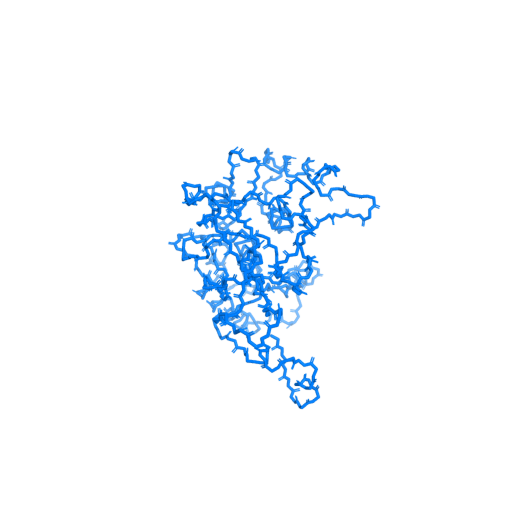O 1
ATOM 1967 N N . ASN A 1 238 ? -16.911 -1.253 -10.753 1.00 98.31 238 ASN A N 1
ATOM 1968 C CA . ASN A 1 238 ? -17.064 -1.516 -12.185 1.00 98.31 238 ASN A CA 1
ATOM 1969 C C . ASN A 1 238 ? -15.762 -2.059 -12.798 1.00 98.31 238 ASN A C 1
ATOM 1971 O O . ASN A 1 238 ? -15.788 -3.042 -13.539 1.00 98.31 238 ASN A O 1
ATOM 1975 N N . ASP A 1 239 ? -14.611 -1.478 -12.449 1.00 98.12 239 ASP A N 1
ATOM 1976 C CA . ASP A 1 239 ? -13.308 -1.962 -12.916 1.00 98.12 239 ASP A CA 1
ATOM 1977 C C . ASP A 1 239 ? -12.953 -3.343 -12.343 1.00 98.12 239 ASP A C 1
ATOM 1979 O O . ASP A 1 239 ? -12.378 -4.178 -13.044 1.00 98.12 239 ASP A O 1
ATOM 1983 N N . LEU A 1 240 ? -13.306 -3.610 -11.079 1.00 96.81 240 LEU A N 1
ATOM 1984 C CA . LEU A 1 240 ? -13.081 -4.904 -10.430 1.00 96.81 240 LEU A CA 1
ATOM 1985 C C . LEU A 1 240 ? -13.810 -6.037 -11.162 1.00 96.81 240 LEU A C 1
ATOM 1987 O O . LEU A 1 240 ? -13.254 -7.125 -11.290 1.00 96.81 240 LEU A O 1
ATOM 1991 N N . GLN A 1 241 ? -15.019 -5.773 -11.667 1.00 96.81 241 GLN A N 1
ATOM 1992 C CA . GLN A 1 241 ? -15.843 -6.731 -12.414 1.00 96.81 241 GLN A CA 1
ATOM 1993 C C . GLN A 1 241 ? -15.480 -6.828 -13.903 1.00 96.81 241 GLN A C 1
ATOM 1995 O O . GLN A 1 241 ? -16.041 -7.652 -14.623 1.00 96.81 241 GLN A O 1
ATOM 2000 N N . ASN A 1 242 ? -14.536 -6.019 -14.388 1.00 98.00 242 ASN A N 1
ATOM 2001 C CA . ASN A 1 242 ? -14.159 -6.001 -15.795 1.00 98.00 242 ASN A CA 1
ATOM 2002 C C . ASN A 1 242 ? -13.227 -7.186 -16.140 1.00 98.00 242 ASN A C 1
ATOM 2004 O O . ASN A 1 242 ? -12.107 -7.253 -15.612 1.00 98.00 242 ASN A O 1
ATOM 2008 N N . PRO A 1 243 ? -13.612 -8.091 -17.068 1.00 97.62 243 PRO A N 1
ATOM 2009 C CA . PRO A 1 243 ? -12.785 -9.238 -17.459 1.00 97.62 243 PRO A CA 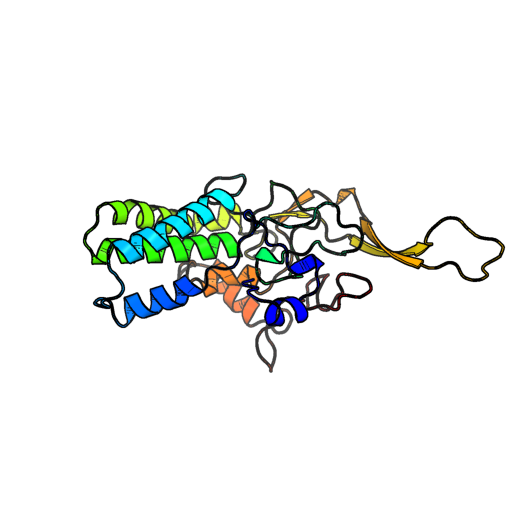1
ATOM 2010 C C . PRO A 1 243 ? -11.449 -8.869 -18.112 1.00 97.62 243 PRO A C 1
ATOM 2012 O O . PRO A 1 243 ? -10.482 -9.628 -18.005 1.00 97.62 243 PRO A O 1
ATOM 2015 N N . ASN A 1 244 ? -11.376 -7.687 -18.736 1.00 97.25 244 ASN A N 1
ATOM 2016 C CA . ASN A 1 244 ? -10.153 -7.145 -19.336 1.00 97.25 244 ASN A CA 1
ATOM 2017 C C . ASN A 1 244 ? -9.198 -6.537 -18.292 1.00 97.25 244 ASN A C 1
ATOM 2019 O O . ASN A 1 244 ? -8.080 -6.152 -18.631 1.00 97.25 244 ASN A O 1
ATOM 2023 N N . LEU A 1 245 ? -9.636 -6.430 -17.032 1.00 98.38 245 LEU A N 1
ATOM 2024 C CA . LEU A 1 245 ? -8.836 -5.954 -15.908 1.00 98.38 245 LEU A CA 1
ATOM 2025 C C . LEU A 1 245 ? -8.566 -7.113 -14.944 1.00 98.38 245 LEU A C 1
ATOM 2027 O O . LEU A 1 245 ? -7.657 -7.909 -15.190 1.00 98.38 245 LEU A O 1
ATOM 2031 N N . LEU A 1 246 ? -9.344 -7.232 -13.865 1.00 98.25 246 LEU A N 1
ATOM 2032 C CA . LEU A 1 246 ? -9.076 -8.170 -12.772 1.00 98.25 246 LEU A CA 1
ATOM 2033 C C . LEU A 1 246 ? -10.025 -9.369 -12.741 1.00 98.25 246 LEU A C 1
ATOM 2035 O O . LEU A 1 246 ? -9.673 -10.373 -12.129 1.00 98.25 246 LEU A O 1
ATOM 2039 N N . TRP A 1 247 ? -11.194 -9.300 -13.382 1.00 98.38 247 TRP A N 1
ATOM 2040 C CA . TRP A 1 247 ? -12.216 -10.336 -13.241 1.00 98.38 247 TRP A CA 1
ATOM 2041 C C . TRP A 1 247 ? -11.893 -11.590 -14.061 1.00 98.38 247 TRP A C 1
ATOM 2043 O O . TRP A 1 247 ? -11.647 -11.517 -15.266 1.00 98.38 247 TRP A O 1
ATOM 2053 N N . THR A 1 248 ? -11.919 -12.762 -13.426 1.00 98.00 248 THR A N 1
ATOM 2054 C CA . THR A 1 248 ? -11.742 -14.059 -14.098 1.00 98.00 248 THR A CA 1
ATOM 2055 C C . THR A 1 248 ? -12.742 -15.082 -13.572 1.00 98.00 248 THR A C 1
ATOM 2057 O O . THR A 1 248 ? -13.313 -14.913 -12.497 1.00 98.00 248 THR A O 1
ATOM 2060 N N . GLN A 1 249 ? -12.892 -16.202 -14.283 1.00 97.69 249 GLN A N 1
ATOM 2061 C CA . GLN A 1 249 ? -13.682 -17.346 -13.810 1.00 97.69 249 GLN A CA 1
ATOM 2062 C C . GLN A 1 249 ? -13.092 -18.053 -12.570 1.00 97.69 249 GLN A C 1
ATOM 2064 O O . GLN A 1 249 ? -13.731 -18.941 -12.017 1.00 97.69 249 GLN A O 1
ATOM 2069 N N . TYR A 1 250 ? -11.888 -17.669 -12.131 1.00 97.44 250 TYR A N 1
ATOM 2070 C CA . TYR A 1 250 ? -11.166 -18.280 -11.010 1.00 97.44 250 TYR A CA 1
ATOM 2071 C C . TYR A 1 250 ? -10.975 -17.331 -9.815 1.00 97.44 250 TYR A C 1
ATOM 2073 O O . TYR A 1 250 ? -10.327 -17.697 -8.839 1.00 97.44 250 TYR A O 1
ATOM 2081 N N . GLY A 1 251 ? -11.511 -16.109 -9.889 1.00 97.31 251 GLY A N 1
ATOM 2082 C CA . GLY A 1 251 ? -11.296 -15.051 -8.901 1.00 97.31 251 GLY A CA 1
ATOM 2083 C C . GLY A 1 251 ? -10.652 -13.803 -9.503 1.00 97.31 251 GLY A C 1
ATOM 2084 O O . GLY A 1 251 ? -10.669 -13.600 -10.720 1.00 97.31 251 GLY A O 1
ATOM 2085 N N . LEU A 1 252 ? -10.104 -12.947 -8.642 1.00 98.12 252 LEU A N 1
ATOM 2086 C CA . LEU A 1 252 ? -9.484 -11.686 -9.049 1.00 98.12 252 LEU A CA 1
ATOM 2087 C C . LEU A 1 252 ? -8.003 -11.885 -9.395 1.00 98.12 252 LEU A C 1
ATOM 2089 O O . LEU A 1 252 ? -7.297 -12.622 -8.711 1.00 98.12 252 LEU A O 1
ATOM 2093 N N . ARG A 1 253 ? -7.521 -11.208 -10.442 1.00 98.38 253 ARG A N 1
ATOM 2094 C CA . ARG A 1 253 ? -6.083 -11.093 -10.733 1.00 98.38 253 ARG A CA 1
ATOM 2095 C C . ARG A 1 253 ? -5.424 -10.125 -9.753 1.00 98.38 253 ARG A C 1
ATOM 2097 O O . ARG A 1 253 ? -6.029 -9.122 -9.379 1.00 98.38 253 ARG A O 1
ATOM 2104 N N . SER A 1 254 ? -4.155 -10.365 -9.427 1.00 98.56 254 SER A N 1
ATOM 2105 C CA . SER A 1 254 ? -3.321 -9.416 -8.676 1.00 98.56 254 SER A CA 1
ATOM 2106 C C . SER A 1 254 ? -3.108 -8.103 -9.417 1.00 98.56 254 SER A C 1
ATOM 2108 O O . SER A 1 254 ? -3.128 -7.038 -8.803 1.00 98.56 254 SER A O 1
ATOM 2110 N N . LEU A 1 255 ? -2.930 -8.182 -10.734 1.00 98.81 255 LEU A N 1
ATOM 2111 C CA . LEU A 1 255 ? -2.632 -7.067 -11.618 1.00 98.81 255 LEU A CA 1
ATOM 2112 C C . LEU A 1 255 ? -3.513 -7.156 -12.869 1.00 98.81 255 LEU A C 1
ATOM 2114 O O . LEU A 1 255 ? -3.808 -8.246 -13.364 1.00 98.81 255 LEU A O 1
ATOM 2118 N N . ALA A 1 256 ? -3.960 -6.006 -13.369 1.00 98.44 256 ALA A N 1
ATOM 2119 C CA . ALA A 1 256 ? -4.824 -5.943 -14.539 1.00 98.44 256 ALA A CA 1
ATOM 2120 C C . ALA A 1 256 ? -4.113 -6.450 -15.793 1.00 98.44 256 ALA A C 1
ATOM 2122 O O . ALA A 1 256 ? -2.964 -6.088 -16.042 1.00 98.44 256 ALA A O 1
ATOM 2123 N N . GLN A 1 257 ? -4.840 -7.188 -16.636 1.00 97.69 257 GLN A N 1
ATOM 2124 C CA . GLN A 1 257 ? -4.325 -7.682 -17.918 1.00 97.69 257 GLN A CA 1
ATOM 2125 C C . GLN A 1 257 ? -3.876 -6.550 -18.860 1.00 97.69 257 GLN A C 1
ATOM 2127 O O . GLN A 1 257 ? -3.003 -6.743 -19.700 1.00 97.69 257 GLN A O 1
ATOM 2132 N N . SER A 1 258 ? -4.437 -5.350 -18.699 1.00 96.50 258 SER A N 1
ATOM 2133 C CA . SER A 1 258 ? -4.040 -4.147 -19.436 1.00 96.50 258 SER A CA 1
ATOM 2134 C C . SER A 1 258 ? -2.728 -3.507 -18.957 1.00 96.50 258 SER A C 1
ATOM 2136 O O . SER A 1 258 ? -2.300 -2.506 -19.532 1.00 96.50 258 SER A O 1
ATOM 2138 N N . SER A 1 259 ? -2.124 -3.997 -17.871 1.00 97.75 259 SER A N 1
ATOM 2139 C CA . SER A 1 259 ? -0.861 -3.474 -17.346 1.00 97.75 259 SER A CA 1
ATOM 2140 C C . SER A 1 259 ? 0.309 -3.865 -18.249 1.00 97.75 259 SER A C 1
ATOM 2142 O O . SER A 1 259 ? 0.418 -5.016 -18.666 1.00 97.75 259 SER A O 1
ATOM 2144 N N . SER A 1 260 ? 1.244 -2.936 -18.471 1.00 96.69 260 SER A N 1
ATOM 2145 C CA . SER A 1 260 ? 2.504 -3.184 -19.196 1.00 96.69 260 SER A CA 1
ATOM 2146 C C . SER A 1 260 ? 3.377 -4.267 -18.543 1.00 96.69 260 SER A C 1
ATOM 2148 O O . SER A 1 260 ? 4.265 -4.817 -19.189 1.00 96.69 260 SER A O 1
ATOM 2150 N N . LEU A 1 261 ? 3.117 -4.582 -17.270 1.00 97.94 261 LEU A N 1
ATOM 2151 C CA . LEU A 1 261 ? 3.859 -5.559 -16.474 1.00 97.94 261 LEU A CA 1
ATOM 2152 C C . LEU A 1 261 ? 3.049 -6.821 -16.132 1.00 97.94 261 LEU A C 1
ATOM 2154 O O . LEU A 1 261 ? 3.524 -7.632 -15.339 1.00 97.94 261 LEU A O 1
ATOM 2158 N N . TYR A 1 262 ? 1.864 -7.012 -16.726 1.00 98.31 262 TYR A N 1
ATOM 2159 C CA . TYR A 1 262 ? 1.055 -8.221 -16.530 1.00 98.31 262 TYR A CA 1
ATOM 2160 C C . TYR A 1 262 ? 1.783 -9.477 -17.026 1.00 98.31 262 TYR A C 1
ATOM 2162 O O . TYR A 1 262 ? 2.178 -9.548 -18.190 1.00 98.31 262 TYR A O 1
ATOM 2170 N N . GLY A 1 263 ? 1.988 -10.463 -16.148 1.00 97.81 263 GLY A N 1
ATOM 2171 C CA . GLY A 1 263 ? 2.720 -11.695 -16.476 1.00 97.81 263 GLY A CA 1
ATOM 2172 C C . GLY A 1 263 ? 4.194 -11.499 -16.885 1.00 97.81 263 GLY A C 1
ATOM 2173 O O . GLY A 1 263 ? 4.808 -12.411 -17.445 1.00 97.81 263 GLY A O 1
ATOM 2174 N N . VAL A 1 264 ? 4.789 -10.327 -16.623 1.00 97.75 264 VAL A N 1
ATOM 2175 C CA . VAL A 1 264 ? 6.175 -10.011 -17.008 1.00 97.75 264 VAL A CA 1
ATOM 2176 C C . VAL A 1 264 ? 7.144 -10.333 -15.868 1.00 97.75 264 VAL A C 1
ATOM 2178 O O . VAL A 1 264 ? 7.026 -9.802 -14.761 1.00 97.75 264 VAL A O 1
ATOM 2181 N N . ARG A 1 265 ? 8.158 -11.162 -16.157 1.00 97.50 265 ARG A N 1
ATOM 2182 C CA . ARG A 1 265 ? 9.250 -11.493 -15.220 1.00 97.50 265 ARG A CA 1
ATOM 2183 C C . ARG A 1 265 ? 10.001 -10.246 -14.745 1.00 97.50 265 ARG A C 1
ATOM 2185 O O . ARG A 1 265 ? 10.169 -9.296 -15.509 1.00 97.50 265 ARG A O 1
ATOM 2192 N N . ASN A 1 266 ? 10.474 -10.243 -13.500 1.00 97.88 266 ASN A N 1
ATOM 2193 C CA . ASN A 1 266 ? 11.166 -9.072 -12.957 1.00 97.88 266 ASN A CA 1
ATOM 2194 C C . ASN A 1 266 ? 12.673 -9.080 -13.213 1.00 97.88 266 ASN A C 1
ATOM 2196 O O . ASN A 1 266 ? 13.259 -8.015 -13.360 1.00 97.88 266 ASN A O 1
ATOM 2200 N N . THR A 1 267 ? 13.290 -10.256 -13.283 1.00 96.19 267 THR A N 1
ATOM 2201 C CA . THR A 1 267 ? 14.717 -10.431 -13.590 1.00 96.19 267 THR A CA 1
ATOM 2202 C C . THR A 1 267 ? 14.879 -11.573 -14.596 1.00 96.19 267 THR A C 1
ATOM 2204 O O . THR A 1 267 ? 13.893 -12.105 -15.109 1.00 96.19 267 THR A O 1
ATOM 2207 N N . GLU A 1 268 ? 16.113 -11.983 -14.896 1.00 92.94 268 GLU A N 1
ATOM 2208 C CA . GLU A 1 268 ? 16.362 -13.196 -15.687 1.00 92.94 268 GLU A CA 1
ATOM 2209 C C . GLU A 1 268 ? 15.783 -14.458 -15.022 1.00 92.94 268 GLU A C 1
ATOM 2211 O O . GLU A 1 268 ? 15.282 -15.341 -15.727 1.00 92.94 268 GLU A O 1
ATOM 2216 N N . HIS A 1 269 ? 15.792 -14.498 -13.685 1.00 93.31 269 HIS A N 1
ATOM 2217 C CA . HIS A 1 269 ? 15.469 -15.676 -12.876 1.00 93.31 269 HIS A CA 1
ATOM 2218 C C . HIS A 1 269 ? 14.182 -15.546 -12.054 1.00 93.31 269 HIS A C 1
ATOM 2220 O O . HIS A 1 269 ? 13.665 -16.562 -11.603 1.00 93.31 269 HIS A O 1
ATOM 2226 N N . ASP A 1 270 ? 13.642 -14.335 -11.896 1.00 94.94 270 ASP A N 1
ATOM 2227 C CA . ASP A 1 270 ? 12.430 -14.086 -11.111 1.00 94.94 270 ASP A CA 1
ATOM 2228 C C . ASP A 1 270 ? 11.188 -14.059 -12.019 1.00 94.94 270 ASP A C 1
ATOM 2230 O O . ASP A 1 270 ? 10.954 -13.036 -12.682 1.00 94.94 270 ASP A O 1
ATOM 2234 N N . PRO A 1 271 ? 10.383 -15.141 -12.079 1.00 97.12 271 PRO A N 1
ATOM 2235 C CA . PRO A 1 271 ? 9.101 -15.131 -12.782 1.00 97.12 271 PRO A CA 1
ATOM 2236 C C . PRO A 1 271 ? 8.123 -14.123 -12.146 1.00 97.12 271 PRO A C 1
ATOM 2238 O O . PRO A 1 271 ? 8.346 -13.687 -11.015 1.00 97.12 271 PRO A O 1
ATOM 2241 N N . PRO A 1 272 ? 7.048 -13.730 -12.858 1.00 97.56 272 PRO A N 1
ATOM 2242 C CA . PRO A 1 272 ? 5.998 -12.898 -12.267 1.00 97.56 272 PRO A CA 1
ATOM 2243 C C . PRO A 1 272 ? 5.386 -13.582 -11.037 1.00 97.56 272 PRO A C 1
ATOM 2245 O O . PRO A 1 272 ? 5.145 -14.791 -11.074 1.00 97.56 272 PRO A O 1
ATOM 2248 N N . TYR A 1 273 ? 5.114 -12.811 -9.978 1.00 97.69 273 TYR A N 1
ATOM 2249 C CA . TYR A 1 273 ? 4.467 -13.325 -8.768 1.00 97.69 273 TYR A CA 1
ATOM 2250 C C . TYR A 1 273 ? 3.134 -12.622 -8.468 1.00 97.69 273 TYR A C 1
ATOM 2252 O O . TYR A 1 273 ? 2.077 -13.239 -8.562 1.00 97.69 273 TYR A O 1
ATOM 2260 N N . TRP A 1 274 ? 3.153 -11.317 -8.202 1.00 98.44 274 TRP A N 1
ATOM 2261 C CA . TRP A 1 274 ? 1.979 -10.453 -8.032 1.00 98.44 274 TRP A CA 1
ATOM 2262 C C . TRP A 1 274 ? 1.699 -9.640 -9.306 1.00 98.44 274 TRP A C 1
ATOM 2264 O O . TRP A 1 274 ? 1.416 -8.440 -9.244 1.00 98.44 274 TRP A O 1
ATOM 2274 N N . ARG A 1 275 ? 1.772 -10.297 -10.471 1.00 97.75 275 ARG A N 1
ATOM 2275 C CA . ARG A 1 275 ? 1.688 -9.696 -11.813 1.00 97.75 275 ARG A CA 1
ATOM 2276 C C . ARG A 1 275 ? 0.839 -10.497 -12.779 1.00 97.75 275 ARG A C 1
ATOM 2278 O O . ARG A 1 275 ? 0.779 -11.733 -12.644 1.00 97.75 275 ARG A O 1
#

InterPro domains:
  IPR004888 Glycoside hydrolase family 63 [PTHR10412] (1-275)
  IPR008928 Six-hairpin glycosidase superfamily [SSF48208] (11-260)
  IPR012341 Six-hairpin glycosidase-like superfamily [G3DSA:1.50.10.10] (1-275)
  IPR031335 Glycosyl hydrolase family 63, C-terminal [PF03200] (1-275)

Radius of gyration: 21.4 Å; chains: 1; bounding box: 62×40×58 Å

Foldseek 3Di:
DDQDDDVSVVVDPPVPPDDDLLFAAQPCVLVVLVVCCVPPVPPPCLDPVNLVVLVVVLVSLCVSQDAPDPLFGHGPDFDQPDFQFLATFRVSHVLGVQHDARHDDSNKGQQLSLLSNLSSLCSSLSSCVSVVHPCNCVSVVSSVCSLPVVNQCVQFNDPPQLFGFMWAFHDLQKDWDKDFDDDDDPVDPDTDIFTTMDRRDPVRGDTGGDNWDFPSRCSCVVSVSDDPPDPSVVSNVVQQCDPQFFDDPVHGQRTGVPDSCVQNATGPPGTDDSD

Organism: NCBI:txid392030

Sequence (275 aa):
EVILGNEARARVPAEFVVQYTSNANPPTFFLTIEYLLKTNPNNHLFTLPFIQRLEKWYQWYNRTQYGSLPLSYRWRGRNASSIYELNPKTLTSGLDDYPRASHPTDAERHLDLRCWMTLASTVIGKLYSLINNEETNRYLNYAQLLSNNDELDQLHWSEQYGMYADYGLHTDHVQLQRVPMGKPNPQQPQQPTHMVRQVTRQADLTIKYVKHFGYVSLFPLMTRVLNPQSLKLEKTLNDLQNPNLLWTQYGLRSLAQSSSLYGVRNTEHDPPYWR

Secondary structure (DSSP, 8-state):
----HHHHHTTS-HHHH---TT-----THHHHHHHHHHH-TT-TT--HHHHHHHHHHHHHHHHHSB-SSTT-B--S---TT-SS-SS---GGGT-TT----SB--TT-B-HHHHHHHHHHHHHHHHHHHHTT-TTHHHHHHHHHHHH-HHHHHHHHEETTTTEE--EEEE-S-EEEEEEE-SS--TT-SS--EEEEEEES-GGG-EEEE----BGGGGHHHHTT-S-TT-HHHHHHHHHHT-TTTTEETTEE-SB-TTSTTTT--SSSS---S--

pLDDT: mean 96.14, std 4.74, range [71.25, 98.94]